Protein AF-E6PCM1-F1 (afdb_monomer_lite)

Secondary structure (DSSP, 8-state):
----------------EEEEEEEEEE-TTSSEEEEEEEEEEE---SGGGTT-HHHHHHHHHHHHHHHHHHHHHHTTT----PPP--PPP------------EEEEPPSS-TT---TTHHHHHHHHHHHHHHTT-EEEEPPP--HHHHHHHHHHHHHHHT-SEEEEEEEEEEE-TTT-EEEEEEEEEEEETTS-EEEEEEEEEEEEES--TTHHHHHHHHHHHHHHHHHHHH-TTS----------

Structure (mmCIF, N/CA/C/O backbone):
data_AF-E6PCM1-F1
#
_entry.id   AF-E6PCM1-F1
#
loop_
_atom_site.group_PDB
_atom_site.id
_atom_site.type_symbol
_atom_site.label_atom_id
_atom_site.label_alt_id
_atom_site.label_comp_id
_atom_site.label_asym_id
_atom_site.label_entity_id
_atom_site.label_seq_id
_atom_site.pdbx_PDB_ins_code
_atom_site.Cartn_x
_atom_site.Cartn_y
_atom_site.Cartn_z
_atom_site.occupancy
_atom_site.B_iso_or_equiv
_atom_site.auth_seq_id
_atom_site.auth_comp_id
_atom_site.auth_asym_id
_atom_site.auth_atom_id
_atom_site.pdbx_PDB_model_num
ATOM 1 N N . MET A 1 1 ? 50.634 -12.225 -32.432 1.00 44.22 1 MET A N 1
ATOM 2 C CA . MET A 1 1 ? 49.614 -11.384 -31.762 1.00 44.22 1 MET A CA 1
ATOM 3 C C . MET A 1 1 ? 48.345 -12.211 -31.567 1.00 44.22 1 MET A C 1
ATOM 5 O O . MET A 1 1 ? 47.749 -12.610 -32.558 1.00 44.22 1 MET A O 1
ATOM 9 N N . LYS A 1 2 ? 47.973 -12.553 -30.323 1.00 35.88 2 LYS A N 1
ATOM 10 C CA . LYS A 1 2 ? 46.749 -13.319 -30.011 1.00 35.88 2 LYS A CA 1
ATOM 11 C C . LYS A 1 2 ? 45.554 -12.359 -29.962 1.00 35.88 2 LYS A C 1
ATOM 13 O O . LYS A 1 2 ? 45.564 -11.429 -29.163 1.00 35.88 2 LYS A O 1
ATOM 18 N N . ARG A 1 3 ? 44.549 -12.563 -30.820 1.00 39.25 3 ARG A N 1
ATOM 19 C CA . ARG A 1 3 ? 43.278 -11.824 -30.775 1.00 39.25 3 ARG A CA 1
ATOM 20 C C . ARG A 1 3 ? 42.413 -12.416 -29.661 1.00 39.25 3 ARG A C 1
ATOM 22 O O . ARG A 1 3 ? 42.020 -13.574 -29.754 1.00 39.25 3 ARG A O 1
ATOM 29 N N . PHE A 1 4 ? 42.137 -11.641 -28.617 1.00 34.16 4 PHE A N 1
ATOM 30 C CA . PHE A 1 4 ? 41.108 -11.981 -27.636 1.00 34.16 4 PHE A CA 1
ATOM 31 C C . PHE A 1 4 ? 39.745 -11.623 -28.233 1.00 34.16 4 PHE A C 1
ATOM 33 O O . PHE A 1 4 ? 39.473 -10.457 -28.510 1.00 34.16 4 PHE A O 1
ATOM 40 N N . SER A 1 5 ? 38.910 -12.631 -28.478 1.00 31.28 5 SER A N 1
ATOM 41 C CA . SER A 1 5 ? 37.504 -12.431 -28.822 1.00 31.28 5 SER A CA 1
ATOM 42 C C . SER A 1 5 ? 36.729 -12.292 -27.514 1.00 31.28 5 SER A C 1
ATOM 44 O O . SER A 1 5 ? 36.651 -13.238 -26.732 1.00 31.28 5 SER A O 1
ATOM 46 N N . VAL A 1 6 ? 36.241 -11.086 -27.230 1.00 31.84 6 VAL A N 1
ATOM 47 C CA . VAL A 1 6 ? 35.362 -10.822 -26.087 1.00 31.84 6 VAL A CA 1
ATOM 48 C C . VAL A 1 6 ? 33.939 -11.120 -26.541 1.00 31.84 6 VAL A C 1
ATOM 50 O O . VAL A 1 6 ? 33.307 -10.307 -27.214 1.00 31.84 6 VAL A O 1
ATOM 53 N N . THR A 1 7 ? 33.441 -12.308 -26.210 1.00 32.31 7 THR A N 1
ATOM 54 C CA . THR A 1 7 ? 32.038 -12.666 -26.428 1.00 32.31 7 THR A CA 1
ATOM 55 C C . THR A 1 7 ? 31.197 -11.988 -25.349 1.00 32.31 7 THR A C 1
ATOM 57 O O . THR A 1 7 ? 31.201 -12.406 -24.192 1.00 32.31 7 THR A O 1
ATOM 60 N N . PHE A 1 8 ? 30.485 -10.919 -25.706 1.00 39.22 8 PHE A N 1
ATOM 61 C CA . PHE A 1 8 ? 29.474 -10.330 -24.832 1.00 39.22 8 PHE A CA 1
ATOM 62 C C . PHE A 1 8 ? 28.274 -11.282 -24.758 1.00 39.22 8 PHE A C 1
ATOM 64 O O . PHE A 1 8 ? 27.516 -11.415 -25.717 1.00 39.22 8 PHE A O 1
ATOM 71 N N . PHE A 1 9 ? 28.088 -11.947 -23.619 1.00 35.75 9 PHE A N 1
ATOM 72 C CA . PHE A 1 9 ? 26.826 -12.616 -23.313 1.00 35.75 9 PHE A CA 1
ATOM 73 C C . PHE A 1 9 ? 25.783 -11.542 -22.976 1.00 35.75 9 PHE A C 1
ATOM 75 O O . PHE A 1 9 ? 25.695 -11.071 -21.844 1.00 35.75 9 PHE A O 1
ATOM 82 N N . LEU A 1 10 ? 25.007 -11.120 -23.977 1.00 39.28 10 LEU A N 1
ATOM 83 C CA . LEU A 1 10 ? 23.773 -10.359 -23.779 1.00 39.28 10 LEU A CA 1
ATOM 84 C C . LEU A 1 10 ? 22.717 -11.313 -23.215 1.00 39.28 10 LEU A C 1
ATOM 86 O O . LEU A 1 10 ? 21.973 -11.956 -23.954 1.00 39.28 10 LEU A O 1
ATOM 90 N N . THR A 1 11 ? 22.658 -11.438 -21.892 1.00 38.53 11 THR A N 1
ATOM 91 C CA . THR A 1 11 ? 21.518 -12.071 -21.229 1.00 38.53 11 THR A CA 1
ATOM 92 C C . THR A 1 11 ? 20.301 -11.174 -21.461 1.00 38.53 11 THR A C 1
ATOM 94 O O . THR A 1 11 ? 20.157 -10.140 -20.811 1.00 38.53 11 THR A O 1
ATOM 97 N N . ILE A 1 12 ? 19.448 -11.523 -22.429 1.00 40.97 12 ILE A N 1
ATOM 98 C CA . ILE A 1 12 ? 18.199 -10.801 -22.704 1.00 40.97 12 ILE A CA 1
ATOM 99 C C . ILE A 1 12 ? 17.268 -11.023 -21.508 1.00 40.97 12 ILE A C 1
ATOM 101 O O . ILE A 1 12 ? 16.606 -12.056 -21.391 1.00 40.97 12 ILE A O 1
ATOM 105 N N . LEU A 1 13 ? 17.253 -10.062 -20.586 1.00 40.81 13 LEU A N 1
ATOM 106 C CA . LEU A 1 13 ? 16.310 -10.028 -19.475 1.00 40.81 13 LEU A CA 1
ATOM 107 C C . LEU A 1 13 ? 14.916 -9.737 -20.041 1.00 40.81 13 LEU A C 1
ATOM 109 O O . LEU A 1 13 ? 14.619 -8.622 -20.466 1.00 40.81 13 LEU A O 1
ATOM 113 N N . ARG A 1 14 ? 14.056 -10.760 -20.063 1.00 42.56 14 ARG A N 1
ATOM 114 C CA . ARG A 1 14 ? 12.625 -10.584 -20.320 1.00 42.56 14 ARG A CA 1
ATOM 115 C C . ARG A 1 14 ? 11.987 -9.982 -19.075 1.00 42.56 14 ARG A C 1
ATOM 117 O O . ARG A 1 14 ? 11.969 -10.623 -18.027 1.00 42.56 14 ARG A O 1
ATOM 124 N N . TYR A 1 15 ? 11.446 -8.777 -19.204 1.00 46.72 15 TYR A N 1
ATOM 125 C CA . TYR A 1 15 ? 10.605 -8.164 -18.183 1.00 46.72 15 TYR A CA 1
ATOM 126 C C . TYR A 1 15 ? 9.142 -8.383 -18.577 1.00 46.72 15 TYR A C 1
ATOM 128 O O . TYR A 1 15 ? 8.642 -7.645 -19.422 1.00 46.72 15 TYR A O 1
ATOM 136 N N . PRO A 1 16 ? 8.445 -9.401 -18.036 1.00 52.78 16 PRO A N 1
ATOM 137 C CA . PRO A 1 16 ? 7.002 -9.482 -18.208 1.00 52.78 16 PRO A CA 1
ATOM 138 C C . PRO A 1 16 ? 6.368 -8.236 -17.578 1.00 52.78 16 PRO A C 1
ATOM 140 O O . PRO A 1 16 ? 6.504 -7.999 -16.375 1.00 52.78 16 PRO A O 1
ATOM 143 N N . THR A 1 17 ? 5.706 -7.420 -18.395 1.00 61.22 17 THR A N 1
ATOM 144 C CA . THR A 1 17 ? 4.948 -6.257 -17.935 1.00 61.22 17 THR A CA 1
ATOM 145 C C . THR A 1 17 ? 3.504 -6.667 -17.725 1.00 61.22 17 THR A C 1
ATOM 147 O O . THR A 1 17 ? 2.778 -6.961 -18.671 1.00 61.22 17 THR A O 1
ATOM 150 N N . HIS A 1 18 ? 3.100 -6.689 -16.460 1.00 63.00 18 HIS A N 1
ATOM 151 C CA . HIS A 1 18 ? 1.733 -6.958 -16.045 1.00 63.00 18 HIS A CA 1
ATOM 152 C C . HIS A 1 18 ? 1.055 -5.644 -15.659 1.00 63.00 18 HIS A C 1
ATOM 154 O O . HIS A 1 18 ? 1.533 -4.930 -14.773 1.00 63.00 18 HIS A O 1
ATOM 160 N N . ALA A 1 19 ? -0.072 -5.331 -16.291 1.00 57.44 19 ALA A N 1
ATOM 161 C CA . ALA A 1 19 ? -0.946 -4.240 -15.890 1.00 57.44 19 ALA A CA 1
ATOM 162 C C . ALA A 1 19 ? -2.260 -4.817 -15.364 1.00 57.44 19 ALA A C 1
ATOM 164 O O . ALA A 1 19 ? -3.011 -5.455 -16.099 1.00 57.44 19 ALA A O 1
ATOM 165 N N . ALA A 1 20 ? -2.567 -4.558 -14.096 1.00 58.22 20 ALA A N 1
ATOM 166 C CA . ALA A 1 20 ? -3.881 -4.822 -13.529 1.00 58.22 20 ALA A CA 1
ATOM 167 C C . ALA A 1 20 ? -4.657 -3.505 -13.453 1.00 58.22 20 ALA A C 1
ATOM 169 O O . ALA A 1 20 ? -4.251 -2.570 -12.762 1.00 58.22 20 ALA A O 1
ATOM 170 N N . LEU A 1 21 ? -5.775 -3.432 -14.171 1.00 59.19 21 LEU A N 1
ATOM 171 C CA . LEU A 1 21 ? -6.755 -2.367 -14.047 1.00 59.19 21 LEU A CA 1
ATOM 172 C C . LEU A 1 21 ? -7.934 -2.861 -13.235 1.00 59.19 21 LEU A C 1
ATOM 174 O O . LEU A 1 21 ? -8.484 -3.937 -13.468 1.00 59.19 21 LEU A O 1
ATOM 178 N N . ARG A 1 22 ? -8.330 -2.025 -12.290 1.00 64.62 22 ARG A N 1
ATOM 179 C CA . ARG A 1 22 ? -9.431 -2.286 -11.390 1.00 64.62 22 ARG A CA 1
ATOM 180 C C . ARG A 1 22 ? -10.372 -1.098 -11.428 1.00 64.62 22 ARG A C 1
ATOM 182 O O . ARG A 1 22 ? -9.928 0.036 -11.263 1.00 64.62 22 ARG A O 1
ATOM 189 N N . LEU A 1 23 ? -11.650 -1.374 -11.640 1.00 67.56 23 LEU A N 1
ATOM 190 C CA . LEU A 1 23 ? -12.711 -0.386 -11.605 1.00 67.56 23 LEU A CA 1
ATOM 191 C C . LEU A 1 23 ? -13.705 -0.776 -10.517 1.00 67.56 23 LEU A C 1
ATOM 193 O O . LEU A 1 23 ? -14.293 -1.852 -10.569 1.00 67.56 23 LEU A O 1
ATOM 197 N N . ASP A 1 24 ? -13.878 0.108 -9.544 1.00 66.38 24 ASP A N 1
ATOM 198 C CA . ASP A 1 24 ? -14.849 -0.057 -8.470 1.00 66.38 24 ASP A CA 1
ATOM 199 C C . ASP A 1 24 ? -15.968 0.966 -8.657 1.00 66.38 24 ASP A C 1
ATOM 201 O O . ASP A 1 24 ? -15.720 2.171 -8.713 1.00 66.38 24 ASP A O 1
ATOM 205 N N . GLU A 1 25 ? -17.207 0.493 -8.740 1.00 69.56 25 GLU A N 1
ATOM 206 C CA . GLU A 1 25 ? -18.376 1.359 -8.702 1.00 69.56 25 GLU A CA 1
ATOM 207 C C . GLU A 1 25 ? -18.785 1.552 -7.245 1.00 69.56 25 GLU A C 1
ATOM 209 O O . GLU A 1 25 ? -19.181 0.606 -6.561 1.00 69.56 25 GLU A O 1
ATOM 214 N N . ILE A 1 26 ? -18.698 2.783 -6.754 1.00 61.03 26 ILE A N 1
ATOM 215 C CA . ILE A 1 26 ? -19.089 3.123 -5.387 1.00 61.03 26 ILE A CA 1
ATOM 216 C C . ILE A 1 26 ? -20.404 3.896 -5.447 1.00 61.03 26 ILE A C 1
ATOM 218 O O . ILE A 1 26 ? -20.478 4.975 -6.031 1.00 61.03 26 ILE A O 1
ATOM 222 N N . ARG A 1 27 ? -21.454 3.355 -4.822 1.00 65.38 27 ARG A N 1
ATOM 223 C CA . ARG A 1 27 ? -22.750 4.045 -4.714 1.00 65.38 27 ARG A CA 1
ATOM 224 C C . ARG A 1 27 ? -22.680 5.189 -3.705 1.00 65.38 27 ARG A C 1
ATOM 226 O O . ARG A 1 27 ? -21.847 5.178 -2.802 1.00 65.38 27 ARG A O 1
ATOM 233 N N . CYS A 1 28 ? -23.650 6.106 -3.763 1.00 64.38 28 CYS A N 1
ATOM 234 C CA . CYS A 1 28 ? -23.803 7.209 -2.799 1.00 64.38 28 CYS A CA 1
ATOM 235 C C . CYS A 1 28 ? -23.896 6.749 -1.331 1.00 64.38 28 CYS A C 1
ATOM 237 O O . CYS A 1 28 ? -23.654 7.535 -0.424 1.00 64.38 28 CYS A O 1
ATOM 239 N N . SER A 1 29 ? -24.193 5.470 -1.079 1.00 70.88 29 SER A N 1
ATOM 240 C CA . SER A 1 29 ? -24.122 4.859 0.253 1.00 70.88 29 SER A CA 1
ATOM 241 C C . SER A 1 29 ? -22.691 4.658 0.781 1.00 70.88 29 SER A C 1
ATOM 243 O O . SER A 1 29 ? -22.525 4.121 1.874 1.00 70.88 29 SER A O 1
ATOM 245 N N . GLY A 1 30 ? -21.657 4.977 -0.006 1.00 52.03 30 GLY A N 1
ATOM 246 C CA . GLY A 1 30 ? -20.251 4.741 0.331 1.00 52.03 30 GLY A CA 1
ATOM 247 C C . GLY A 1 30 ? -19.845 3.265 0.301 1.00 52.03 30 GLY A C 1
ATOM 248 O O . GLY A 1 30 ? -18.862 2.886 0.933 1.00 52.03 30 GLY A O 1
ATOM 249 N N . ARG A 1 31 ? -20.613 2.413 -0.391 1.00 62.06 31 ARG A N 1
ATOM 250 C CA . ARG A 1 31 ? -20.348 0.970 -0.512 1.00 62.06 31 ARG A CA 1
ATOM 251 C C . ARG A 1 31 ? -20.003 0.619 -1.955 1.00 62.06 31 ARG A C 1
ATOM 253 O O . ARG A 1 31 ? -20.615 1.160 -2.876 1.00 62.06 31 ARG A O 1
ATOM 260 N N . VAL A 1 32 ? -19.062 -0.310 -2.123 1.00 58.53 32 VAL A N 1
ATOM 261 C CA . VAL A 1 32 ? -18.721 -0.898 -3.424 1.00 58.53 32 VAL A CA 1
ATOM 262 C C . VAL A 1 32 ? -19.926 -1.699 -3.917 1.00 58.53 32 VAL A C 1
ATOM 264 O O . VAL A 1 32 ? -20.369 -2.630 -3.246 1.00 58.53 32 VAL A O 1
ATOM 267 N N . HIS A 1 33 ? -20.491 -1.293 -5.049 1.00 73.25 33 HIS A N 1
ATOM 268 C CA . HIS A 1 33 ? -21.606 -1.969 -5.700 1.00 73.25 33 HIS A CA 1
ATOM 269 C C . HIS A 1 33 ? -21.121 -3.060 -6.645 1.00 73.25 33 HIS A C 1
ATOM 271 O O . HIS A 1 33 ? -21.605 -4.188 -6.578 1.00 73.25 33 HIS A O 1
ATOM 277 N N . SER A 1 34 ? -20.156 -2.718 -7.490 1.00 69.69 34 SER A N 1
ATOM 278 C CA . SER A 1 34 ? -19.517 -3.625 -8.429 1.00 69.69 34 SER A CA 1
ATOM 279 C C . SER A 1 34 ? -18.008 -3.386 -8.402 1.00 69.69 34 SER A C 1
ATOM 281 O O . SER A 1 34 ? -17.536 -2.299 -8.062 1.00 69.69 34 SER A O 1
ATOM 283 N N . SER A 1 35 ? -17.245 -4.439 -8.676 1.00 63.09 35 SER A N 1
ATOM 284 C CA . SER A 1 35 ? -15.788 -4.397 -8.731 1.00 63.09 35 SER A CA 1
ATOM 285 C C . SER A 1 35 ? -15.340 -5.264 -9.889 1.00 63.09 35 SER A C 1
ATOM 287 O O . SER A 1 35 ? -15.585 -6.470 -9.900 1.00 63.09 35 SER A O 1
ATOM 289 N N . GLU A 1 36 ? -14.700 -4.644 -10.867 1.00 71.88 36 GLU A N 1
ATOM 290 C CA . GLU A 1 36 ? -14.179 -5.319 -12.041 1.00 71.88 36 GLU A CA 1
ATOM 291 C C . GLU A 1 36 ? -12.666 -5.227 -12.055 1.00 71.88 36 GLU A C 1
ATOM 293 O O . GLU A 1 36 ? -12.085 -4.151 -11.931 1.00 71.88 36 GLU A O 1
ATOM 298 N N . VAL A 1 37 ? -12.021 -6.372 -12.250 1.00 67.75 37 VAL A N 1
ATOM 299 C CA . VAL A 1 37 ? -10.582 -6.449 -12.486 1.00 67.75 37 VAL A CA 1
ATOM 300 C C . VAL A 1 37 ? -10.366 -6.982 -13.892 1.00 67.75 37 VAL A C 1
ATOM 302 O O . VAL A 1 37 ? -10.976 -7.976 -14.311 1.00 67.75 37 VAL A O 1
ATOM 305 N N . ALA A 1 38 ? -9.489 -6.318 -14.629 1.00 69.94 38 ALA A N 1
ATOM 306 C CA . ALA A 1 38 ? -8.924 -6.837 -15.853 1.00 69.94 38 ALA A CA 1
ATOM 307 C C . ALA A 1 38 ? -7.412 -6.725 -15.791 1.00 69.94 38 ALA A C 1
ATOM 309 O O . ALA A 1 38 ? -6.856 -5.701 -15.404 1.00 69.94 38 ALA A O 1
ATOM 310 N N . THR A 1 39 ? -6.752 -7.781 -16.226 1.00 64.94 39 THR A N 1
ATOM 311 C CA . THR A 1 39 ? -5.313 -7.779 -16.414 1.00 64.94 39 THR A CA 1
ATOM 312 C C . THR A 1 39 ? -4.997 -7.660 -17.895 1.00 64.94 39 THR A C 1
ATOM 314 O O . THR A 1 39 ? -5.794 -8.052 -18.758 1.00 64.94 39 THR A O 1
ATOM 317 N N . GLY A 1 40 ? -3.840 -7.102 -18.195 1.00 68.00 40 GLY A N 1
ATOM 318 C CA . GLY A 1 40 ? -3.194 -7.149 -19.489 1.00 68.00 40 GLY A CA 1
ATOM 319 C C . GLY A 1 40 ? -1.744 -7.519 -19.252 1.00 68.00 40 GLY A C 1
ATOM 320 O O . GLY A 1 40 ? -1.114 -7.004 -18.331 1.00 68.00 40 GLY A O 1
ATOM 321 N N . ASP A 1 41 ? -1.255 -8.442 -20.060 1.00 70.44 41 ASP A N 1
ATOM 322 C CA . ASP A 1 41 ? 0.127 -8.882 -20.035 1.00 70.44 41 ASP A CA 1
ATOM 323 C C . ASP A 1 41 ? 0.743 -8.491 -21.3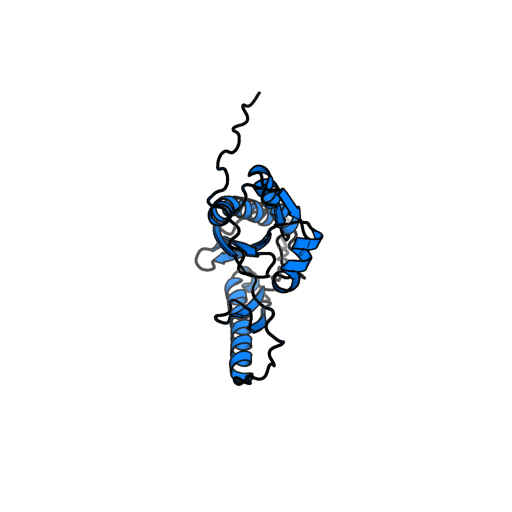67 1.00 70.44 41 ASP A C 1
ATOM 325 O O . ASP A 1 41 ? 0.134 -8.713 -22.417 1.00 70.44 41 ASP A O 1
ATOM 329 N N . ASP A 1 42 ? 1.940 -7.928 -21.312 1.00 71.25 42 ASP A N 1
ATOM 330 C CA . ASP A 1 42 ? 2.813 -7.823 -22.468 1.00 71.25 42 ASP A CA 1
ATOM 331 C C . ASP A 1 42 ? 4.196 -8.356 -22.086 1.00 71.25 42 ASP A C 1
ATOM 333 O O . ASP A 1 42 ? 4.671 -8.183 -20.960 1.00 71.25 42 ASP A O 1
ATOM 337 N N . ALA A 1 43 ? 4.813 -9.079 -23.007 1.00 67.06 43 ALA A N 1
ATOM 338 C CA . ALA A 1 43 ? 6.095 -9.732 -22.804 1.00 67.06 43 ALA A CA 1
ATOM 339 C C . ALA A 1 43 ? 6.974 -9.431 -24.019 1.00 67.06 43 ALA A C 1
ATOM 341 O O . ALA A 1 43 ? 7.146 -10.300 -24.882 1.00 67.06 43 ALA A O 1
ATOM 342 N N . PRO A 1 44 ? 7.516 -8.203 -24.115 1.00 57.22 44 PRO A N 1
ATOM 343 C CA . PRO A 1 44 ? 8.348 -7.830 -25.244 1.00 57.22 44 PRO A CA 1
ATOM 344 C C . PRO A 1 44 ? 9.561 -8.764 -25.313 1.00 57.22 44 PRO A C 1
ATOM 346 O O . PRO A 1 44 ? 10.237 -9.033 -24.315 1.00 57.22 44 PRO A O 1
ATOM 349 N N . SER A 1 45 ? 9.832 -9.289 -26.506 1.00 53.09 45 SER A N 1
ATOM 350 C CA . SER A 1 45 ? 10.980 -10.154 -26.779 1.00 53.09 45 SER A CA 1
ATOM 351 C C . SER A 1 45 ? 11.936 -9.485 -27.760 1.00 53.09 45 SER A C 1
ATOM 353 O O . SER A 1 45 ? 11.479 -8.916 -28.744 1.00 53.09 45 SER A O 1
ATOM 355 N N . GLY A 1 46 ? 13.245 -9.627 -27.539 1.00 57.72 46 GLY A N 1
ATOM 356 C CA . GLY A 1 46 ? 14.289 -9.107 -28.431 1.00 57.72 46 GLY A CA 1
ATOM 357 C C . GLY A 1 46 ? 15.079 -7.950 -27.818 1.00 57.72 46 GLY A C 1
ATOM 358 O O . GLY A 1 46 ? 14.869 -7.593 -26.663 1.00 57.72 46 GLY A O 1
ATOM 359 N N . VAL A 1 47 ? 16.006 -7.375 -28.589 1.00 51.44 47 VAL A N 1
ATOM 360 C CA . VAL A 1 47 ? 16.851 -6.236 -28.165 1.00 51.44 47 VAL A CA 1
ATOM 361 C C . VAL A 1 47 ? 16.040 -4.973 -27.835 1.00 51.44 47 VAL A C 1
ATOM 363 O O . VAL A 1 47 ? 16.498 -4.138 -27.059 1.00 51.44 47 VAL A O 1
ATOM 366 N N . ASP A 1 48 ? 14.800 -4.892 -28.322 1.00 47.88 48 ASP A N 1
ATOM 367 C CA . ASP A 1 48 ? 13.858 -3.806 -28.035 1.00 47.88 48 ASP A CA 1
ATOM 368 C C . ASP A 1 48 ? 13.211 -3.910 -26.637 1.00 47.88 48 ASP A C 1
ATOM 370 O O . ASP A 1 48 ? 12.618 -2.943 -26.159 1.00 47.88 48 ASP A O 1
ATOM 374 N N . SER A 1 49 ? 13.354 -5.045 -25.929 1.00 50.69 49 SER A N 1
ATOM 375 C CA . SER A 1 49 ? 12.715 -5.261 -24.616 1.00 50.69 49 SER A CA 1
ATOM 376 C C . SER A 1 49 ? 13.316 -4.423 -23.486 1.00 50.69 49 SER A C 1
ATOM 378 O O . SER A 1 49 ? 12.692 -4.264 -22.440 1.00 50.69 49 SER A O 1
ATOM 380 N N . VAL A 1 50 ? 14.538 -3.919 -23.669 1.00 48.31 50 VAL A N 1
ATOM 381 C CA . VAL A 1 50 ? 15.254 -3.128 -22.655 1.00 48.31 50 VAL A CA 1
ATOM 382 C C . VAL A 1 50 ? 15.055 -1.626 -22.872 1.00 48.31 50 VAL A C 1
ATOM 384 O O . VAL A 1 50 ? 15.129 -0.855 -21.919 1.00 48.31 50 VAL A O 1
ATOM 387 N N . GLY A 1 51 ? 14.792 -1.216 -24.118 1.00 51.47 51 GLY A N 1
ATOM 388 C CA . GLY A 1 51 ? 14.619 0.186 -24.502 1.00 51.47 51 GLY A CA 1
ATOM 389 C C . GLY A 1 51 ? 13.173 0.681 -24.466 1.00 51.47 51 GLY A C 1
ATOM 390 O O . GLY A 1 51 ? 12.970 1.887 -24.391 1.00 51.47 51 GLY A O 1
ATOM 391 N N . ASN A 1 52 ? 12.186 -0.224 -24.498 1.00 61.47 52 ASN A N 1
ATOM 392 C CA . ASN A 1 52 ? 10.779 0.131 -24.717 1.00 61.47 52 ASN A CA 1
ATOM 393 C C . ASN A 1 52 ? 9.822 -0.496 -23.682 1.00 61.47 52 ASN A C 1
ATOM 395 O O . ASN A 1 52 ? 8.762 -1.035 -24.007 1.00 61.47 52 ASN A O 1
ATOM 399 N N . LEU A 1 53 ? 10.241 -0.498 -22.412 1.00 57.16 53 LEU A N 1
ATOM 400 C CA . LEU A 1 53 ? 9.460 -1.053 -21.303 1.00 57.16 53 LEU A CA 1
ATOM 401 C C . LEU A 1 53 ? 8.117 -0.325 -21.116 1.00 57.16 53 LEU A C 1
ATOM 403 O O . LEU A 1 53 ? 7.132 -0.954 -20.735 1.00 57.16 53 LEU A O 1
ATOM 407 N N . GLY A 1 54 ? 8.054 0.982 -21.364 1.00 52.78 54 GLY A N 1
ATOM 408 C CA . GLY A 1 54 ? 6.823 1.752 -21.212 1.00 52.78 54 GLY A CA 1
ATOM 409 C C . GLY A 1 54 ? 5.816 1.490 -22.332 1.00 52.78 54 GLY A C 1
ATOM 410 O O . GLY A 1 54 ? 4.638 1.387 -22.009 1.00 52.78 54 GLY A O 1
ATOM 411 N N . ALA A 1 55 ? 6.224 1.233 -23.580 1.00 62.34 55 ALA A N 1
ATOM 412 C CA . ALA A 1 55 ? 5.294 0.757 -24.610 1.00 62.34 55 ALA A CA 1
ATOM 413 C C . ALA A 1 55 ? 4.673 -0.595 -24.242 1.00 62.34 55 ALA A C 1
ATOM 415 O O . ALA A 1 55 ? 3.489 -0.809 -24.491 1.00 62.34 55 ALA A O 1
ATOM 416 N N . ALA A 1 56 ? 5.434 -1.487 -23.602 1.00 60.31 56 ALA A N 1
ATOM 417 C CA . ALA A 1 56 ? 4.908 -2.757 -23.108 1.00 60.31 56 ALA A CA 1
ATOM 418 C C . ALA A 1 56 ? 3.939 -2.562 -21.922 1.00 60.31 56 ALA A C 1
ATOM 420 O O . ALA A 1 56 ? 2.872 -3.174 -21.878 1.00 60.31 56 ALA A O 1
ATOM 421 N N . VAL A 1 57 ? 4.239 -1.638 -20.998 1.00 60.38 57 VAL A N 1
ATOM 422 C CA . VAL A 1 57 ? 3.310 -1.242 -19.919 1.00 60.38 57 VAL A CA 1
ATOM 423 C C . VAL A 1 57 ? 2.037 -0.601 -20.476 1.00 60.38 57 VAL A C 1
ATOM 425 O O . VAL A 1 57 ? 0.940 -0.921 -20.022 1.00 60.38 57 VAL A O 1
ATOM 428 N N . ASP A 1 58 ? 2.160 0.295 -21.449 1.00 64.94 58 ASP A N 1
ATOM 429 C CA . ASP A 1 58 ? 1.039 0.989 -22.075 1.00 64.94 58 ASP A CA 1
ATOM 430 C C . ASP A 1 58 ? 0.184 0.031 -22.922 1.00 64.94 58 ASP A C 1
ATOM 432 O O . ASP A 1 58 ? -1.044 0.068 -22.860 1.00 64.94 58 ASP A O 1
ATOM 436 N N . SER A 1 59 ? 0.811 -0.913 -23.625 1.00 68.19 59 SER A N 1
ATOM 437 C CA . SER A 1 59 ? 0.154 -2.032 -24.309 1.00 68.19 59 SER A CA 1
ATOM 438 C C . SER A 1 59 ? -0.641 -2.897 -23.324 1.00 68.19 59 SER A C 1
ATOM 440 O O . SER A 1 59 ? -1.857 -3.067 -23.482 1.00 68.19 59 SER A O 1
ATOM 442 N N . ALA A 1 60 ? -0.002 -3.351 -22.241 1.00 62.72 60 ALA A N 1
ATOM 443 C CA . ALA A 1 60 ? -0.651 -4.095 -21.166 1.00 62.72 60 ALA A CA 1
ATOM 444 C C . ALA A 1 60 ? -1.830 -3.304 -20.563 1.00 62.72 60 ALA A C 1
ATOM 446 O O . ALA A 1 60 ? -2.920 -3.851 -20.364 1.00 62.72 60 ALA A O 1
ATOM 447 N N . PHE A 1 61 ? -1.666 -1.997 -20.346 1.00 68.69 61 PHE A N 1
ATOM 448 C CA . PHE A 1 61 ? -2.725 -1.118 -19.853 1.00 68.69 61 PHE A CA 1
ATOM 449 C C . PHE A 1 61 ? -3.883 -0.987 -20.848 1.00 68.69 61 PHE A C 1
ATOM 451 O O . PHE A 1 61 ? -5.039 -1.158 -20.460 1.00 68.69 61 PHE A O 1
ATOM 458 N N . ARG A 1 62 ? -3.614 -0.744 -22.137 1.00 71.38 62 ARG A N 1
ATOM 459 C CA . ARG A 1 62 ? -4.645 -0.671 -23.187 1.00 71.38 62 ARG A CA 1
ATOM 460 C C . ARG A 1 62 ? -5.420 -1.981 -23.302 1.00 71.38 62 ARG A C 1
ATOM 462 O O . ARG A 1 62 ? -6.645 -1.952 -23.453 1.00 71.38 62 ARG A O 1
ATOM 469 N N . ILE A 1 63 ? -4.745 -3.128 -23.189 1.00 71.38 63 ILE A N 1
ATOM 470 C CA . ILE A 1 63 ? -5.383 -4.453 -23.164 1.00 71.38 63 ILE A CA 1
ATOM 471 C C . ILE A 1 63 ? -6.320 -4.563 -21.959 1.00 71.38 63 ILE A C 1
ATOM 473 O O . ILE A 1 63 ? -7.492 -4.923 -22.125 1.00 71.38 63 ILE A O 1
ATOM 477 N N . ALA A 1 64 ? -5.830 -4.224 -20.766 1.00 64.81 64 ALA A N 1
ATOM 478 C CA . ALA A 1 64 ? -6.611 -4.262 -19.538 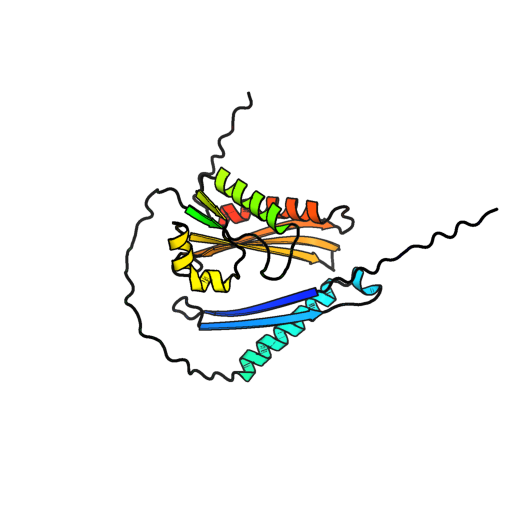1.00 64.81 64 ALA A CA 1
ATOM 479 C C . ALA A 1 64 ? -7.823 -3.306 -19.611 1.00 64.81 64 ALA A C 1
ATOM 481 O O . ALA A 1 64 ? -8.952 -3.717 -19.343 1.00 64.81 64 ALA A O 1
ATOM 482 N N . ALA A 1 65 ? -7.641 -2.077 -20.099 1.00 69.12 65 ALA A N 1
ATOM 483 C CA . ALA A 1 65 ? -8.694 -1.070 -20.228 1.00 69.12 65 ALA A CA 1
ATOM 484 C C . ALA A 1 65 ? -9.773 -1.513 -21.222 1.00 69.12 65 ALA A C 1
ATOM 486 O O . ALA A 1 65 ? -10.966 -1.471 -20.921 1.00 69.12 65 ALA A O 1
ATOM 487 N N . LYS A 1 66 ? -9.367 -2.034 -22.387 1.00 78.00 66 LYS A N 1
ATOM 488 C CA . LYS A 1 66 ? -10.291 -2.561 -23.401 1.00 78.00 66 LYS A CA 1
ATOM 489 C C . LYS A 1 66 ? -11.104 -3.750 -22.881 1.00 78.00 66 LYS A C 1
ATOM 491 O O . LYS A 1 66 ? -12.224 -3.966 -23.346 1.00 78.00 66 LYS A O 1
ATOM 496 N N . ARG A 1 67 ? -10.552 -4.546 -21.957 1.00 77.94 67 ARG A N 1
ATOM 497 C CA . ARG A 1 67 ? -11.267 -5.645 -21.285 1.00 77.94 67 ARG A CA 1
ATOM 498 C C . ARG A 1 67 ? -12.279 -5.113 -20.266 1.00 77.94 67 ARG A C 1
ATOM 500 O O . ARG A 1 67 ? -13.419 -5.566 -20.299 1.00 77.94 67 ARG A O 1
ATOM 507 N N . VAL A 1 68 ? -11.910 -4.126 -19.441 1.00 71.75 68 VAL A N 1
ATOM 508 C CA . VAL A 1 68 ? -12.840 -3.460 -18.502 1.00 71.75 68 VAL A CA 1
ATOM 509 C C . VAL A 1 68 ? -14.012 -2.825 -19.251 1.00 71.75 68 VAL A C 1
ATOM 511 O O . VAL A 1 68 ? -15.164 -3.121 -18.954 1.00 71.75 68 VAL A O 1
ATOM 514 N N . VAL A 1 69 ? -13.737 -2.017 -20.277 1.00 76.31 69 VAL A N 1
ATOM 515 C CA . VAL A 1 69 ? -14.778 -1.332 -21.061 1.00 76.31 69 VAL A CA 1
ATOM 516 C C . VAL A 1 69 ? -15.720 -2.334 -21.732 1.00 76.31 69 VAL A C 1
ATOM 518 O O . VAL A 1 69 ? -16.934 -2.165 -21.675 1.00 76.31 69 VAL A O 1
ATOM 521 N N . ARG A 1 70 ? -15.192 -3.425 -22.311 1.00 79.50 70 ARG A N 1
ATOM 522 C CA . ARG A 1 70 ? -16.034 -4.484 -22.894 1.00 79.50 70 ARG A CA 1
ATOM 523 C C . ARG A 1 70 ? -16.911 -5.182 -21.864 1.00 79.50 70 ARG A C 1
ATOM 525 O O . ARG A 1 70 ? -18.044 -5.506 -22.195 1.00 79.50 70 ARG A O 1
ATOM 532 N N . LYS A 1 71 ? -16.421 -5.401 -20.644 1.00 72.44 71 LYS A N 1
ATOM 533 C CA . LYS A 1 71 ? -17.240 -5.960 -19.565 1.00 72.44 71 LYS A CA 1
ATOM 534 C C . LYS A 1 71 ? -18.360 -5.010 -19.149 1.00 72.44 71 LYS A C 1
ATOM 536 O O . LYS A 1 71 ? -19.487 -5.457 -19.030 1.00 72.44 71 LYS A O 1
ATOM 541 N N . ILE A 1 72 ? -18.081 -3.714 -19.005 1.00 71.00 72 ILE A N 1
ATOM 542 C CA . ILE A 1 72 ? -19.094 -2.711 -18.629 1.00 71.00 72 ILE A CA 1
ATOM 543 C C . ILE A 1 72 ? -20.178 -2.593 -19.702 1.00 71.00 72 ILE A C 1
ATOM 545 O O . ILE A 1 72 ? -21.364 -2.621 -19.392 1.00 71.00 72 ILE A O 1
ATOM 549 N N . ILE A 1 73 ? -19.772 -2.500 -20.971 1.00 77.00 73 ILE A N 1
ATOM 550 C CA . ILE A 1 73 ? -20.703 -2.397 -22.101 1.00 77.00 73 ILE A CA 1
ATOM 551 C C . ILE A 1 73 ? -21.470 -3.718 -22.291 1.00 77.00 73 ILE A C 1
ATOM 553 O O . ILE A 1 73 ? -22.677 -3.703 -22.510 1.00 77.00 73 ILE A O 1
ATOM 557 N N . GLY A 1 74 ? -20.786 -4.862 -22.183 1.00 69.81 74 GLY A N 1
ATOM 558 C CA . GLY A 1 74 ? -21.359 -6.195 -22.393 1.00 69.81 74 GLY A CA 1
ATOM 559 C C . GLY A 1 74 ? -22.232 -6.706 -21.245 1.00 69.81 74 GLY A C 1
ATOM 560 O O . GLY A 1 74 ? -23.129 -7.504 -21.488 1.00 69.81 74 GLY A O 1
ATOM 561 N N . ALA A 1 75 ? -22.022 -6.226 -20.015 1.00 62.19 75 ALA A N 1
ATOM 562 C CA . ALA A 1 75 ? -22.889 -6.515 -18.870 1.00 62.19 75 ALA A CA 1
ATOM 563 C C . ALA A 1 75 ? -24.250 -5.804 -18.957 1.00 62.19 75 ALA A C 1
ATOM 565 O O . ALA A 1 75 ? -25.109 -6.059 -18.112 1.00 62.19 75 ALA A O 1
ATOM 566 N N . GLY A 1 76 ? -24.431 -4.921 -19.954 1.00 49.66 76 GLY A N 1
ATOM 567 C CA . GLY A 1 76 ? -25.703 -4.330 -20.354 1.00 49.66 76 GLY A CA 1
ATOM 568 C C . GLY A 1 76 ? -26.607 -4.008 -19.177 1.00 49.66 76 GLY A C 1
ATOM 569 O O . GLY A 1 76 ? -27.651 -4.634 -19.090 1.00 49.66 76 GLY A O 1
ATOM 570 N N . ILE A 1 77 ? -26.163 -3.139 -18.252 1.00 49.38 77 ILE A N 1
ATOM 571 C CA . ILE A 1 77 ? -26.896 -2.635 -17.068 1.00 49.38 77 ILE A CA 1
ATOM 572 C C . ILE A 1 77 ? -28.006 -3.605 -16.617 1.00 49.38 77 ILE A C 1
ATOM 574 O O . ILE A 1 77 ? -29.180 -3.253 -16.549 1.00 49.38 77 ILE A O 1
ATOM 578 N N . SER A 1 78 ? -27.668 -4.872 -16.370 1.00 41.53 78 SER A N 1
ATOM 579 C CA . SER A 1 78 ? -28.633 -5.821 -15.822 1.00 41.53 78 SER A CA 1
ATOM 580 C C . SER A 1 78 ? -28.585 -5.662 -14.314 1.00 41.53 78 SER A C 1
ATOM 582 O O . SER A 1 78 ? -27.904 -6.379 -13.584 1.00 41.53 78 SER A O 1
ATOM 584 N N . THR A 1 79 ? -29.282 -4.624 -13.861 1.00 43.53 79 THR A N 1
ATOM 585 C CA . THR A 1 79 ? -29.600 -4.312 -12.471 1.00 43.53 79 THR A CA 1
ATOM 586 C C . THR A 1 79 ? -30.524 -5.382 -11.897 1.00 43.53 79 THR A C 1
ATOM 588 O O . THR A 1 79 ? -31.715 -5.175 -11.704 1.00 43.53 79 THR A O 1
ATOM 591 N N . THR A 1 80 ? -29.982 -6.551 -11.580 1.00 44.47 80 THR A N 1
ATOM 592 C CA . THR A 1 80 ? -30.637 -7.492 -10.666 1.00 44.47 80 THR A CA 1
ATOM 593 C C . THR A 1 80 ? -29.599 -8.085 -9.730 1.00 44.47 80 THR A C 1
ATOM 595 O O . THR A 1 80 ? -28.992 -9.117 -9.983 1.00 44.47 80 THR A O 1
ATOM 598 N N . ALA A 1 81 ? -29.401 -7.411 -8.600 1.00 40.66 81 ALA A N 1
ATOM 599 C CA . ALA A 1 81 ? -28.840 -8.034 -7.414 1.00 40.66 81 ALA A CA 1
ATOM 600 C C . ALA A 1 81 ? -29.654 -7.564 -6.210 1.00 40.66 81 ALA A C 1
ATOM 602 O O . ALA A 1 81 ? -29.560 -6.412 -5.778 1.00 40.66 81 ALA A O 1
ATOM 603 N N . SER A 1 82 ? -30.497 -8.480 -5.733 1.00 38.91 82 SER A N 1
ATOM 604 C CA . SER A 1 82 ? -31.296 -8.380 -4.522 1.00 38.91 82 SER A CA 1
ATOM 605 C C . SER A 1 82 ? -30.463 -7.876 -3.351 1.00 38.91 82 SER A C 1
ATOM 607 O O . SER A 1 82 ? -29.418 -8.423 -3.003 1.00 38.91 82 SER A O 1
ATOM 609 N N . GLN A 1 83 ? -30.974 -6.814 -2.750 1.00 38.84 83 GLN A N 1
ATOM 610 C CA . GLN A 1 83 ? -30.495 -6.176 -1.539 1.00 38.84 83 GLN A CA 1
ATOM 611 C C . GLN A 1 83 ? -30.768 -7.104 -0.340 1.00 38.84 83 GLN A C 1
ATOM 613 O O . GLN A 1 83 ? -31.934 -7.374 -0.054 1.00 38.84 83 GLN A O 1
ATOM 618 N N . PRO A 1 84 ? -29.758 -7.597 0.402 1.00 39.22 84 PRO A N 1
ATOM 619 C CA . PRO A 1 84 ? -30.008 -8.129 1.730 1.00 39.22 84 PRO A CA 1
ATOM 620 C C . PRO A 1 84 ? -30.308 -6.951 2.658 1.00 39.22 84 PRO A C 1
ATOM 622 O O . PRO A 1 84 ? -29.591 -5.946 2.655 1.00 39.22 84 PRO A O 1
ATOM 625 N N . ASN A 1 85 ? -31.396 -7.102 3.410 1.00 37.78 85 ASN A N 1
ATOM 626 C CA . ASN A 1 85 ? -31.965 -6.157 4.362 1.00 37.78 85 ASN A CA 1
ATOM 627 C C . ASN A 1 85 ? -30.952 -5.243 5.066 1.00 37.78 85 ASN A C 1
ATOM 629 O O . ASN A 1 85 ? -29.952 -5.667 5.648 1.00 37.78 85 ASN A O 1
ATOM 633 N N . SER A 1 86 ? -31.301 -3.962 5.057 1.00 34.53 86 SER A N 1
ATOM 634 C CA . SER A 1 86 ? -30.741 -2.890 5.867 1.00 34.53 86 SER A CA 1
ATOM 635 C C . SER A 1 86 ? -30.734 -3.241 7.358 1.00 34.53 86 SER A C 1
ATOM 637 O O . SER A 1 86 ? -31.784 -3.317 7.990 1.00 34.53 86 SER A O 1
ATOM 639 N N . LEU A 1 87 ? -29.535 -3.392 7.926 1.00 36.88 87 LEU A N 1
ATOM 640 C CA . LEU A 1 87 ? -29.308 -3.282 9.367 1.00 36.88 87 LEU A CA 1
ATOM 641 C C . LEU A 1 87 ? -29.320 -1.789 9.760 1.00 36.88 87 LEU A C 1
ATOM 643 O O . LEU A 1 87 ? -28.724 -0.988 9.030 1.00 36.88 87 LEU A O 1
ATOM 647 N N . PRO A 1 88 ? -29.949 -1.397 10.884 1.00 40.25 88 PRO A N 1
ATOM 648 C CA . PRO A 1 88 ? -29.975 -0.008 11.332 1.00 40.25 88 PRO A CA 1
ATOM 649 C C . PRO A 1 88 ? -28.567 0.522 11.627 1.00 40.25 88 PRO A C 1
ATOM 651 O O . PRO A 1 88 ? -27.737 -0.151 12.240 1.00 40.25 88 PRO A O 1
ATOM 654 N N . SER A 1 89 ? -28.309 1.755 11.190 1.00 36.59 89 SER A N 1
ATOM 655 C CA . SER A 1 89 ? -27.090 2.505 11.493 1.00 36.59 89 SER A CA 1
ATOM 656 C C . SER A 1 89 ? -27.090 2.952 12.958 1.00 36.59 89 SER A C 1
ATOM 658 O O . SER A 1 89 ? -27.967 3.728 13.336 1.00 36.59 89 SER A O 1
ATOM 660 N N . PRO A 1 90 ? -26.103 2.565 13.787 1.00 38.81 90 PRO A N 1
ATOM 661 C CA . PRO A 1 90 ? -25.880 3.246 15.048 1.00 38.81 90 PRO A CA 1
ATOM 662 C C . PRO A 1 90 ? -25.170 4.574 14.764 1.00 38.81 90 PRO A C 1
ATOM 664 O 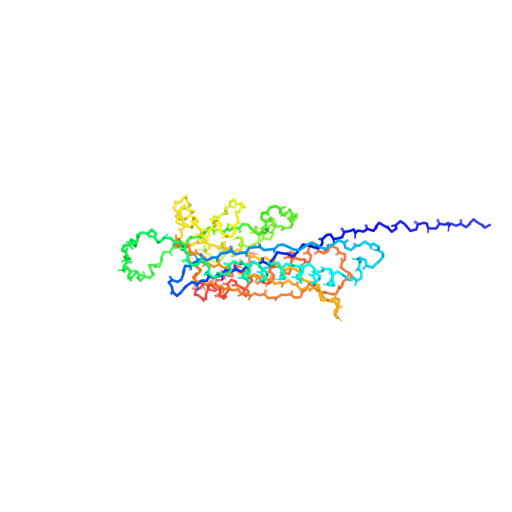O . PRO A 1 90 ? -23.992 4.619 14.383 1.00 38.81 90 PRO A O 1
ATOM 667 N N . THR A 1 91 ? -25.910 5.666 14.937 1.00 41.69 91 THR A N 1
ATOM 668 C CA . THR A 1 91 ? -25.371 7.023 15.023 1.00 41.69 91 THR A CA 1
ATOM 669 C C . THR A 1 91 ? -24.707 7.167 16.386 1.00 41.69 91 THR A C 1
ATOM 671 O O . THR A 1 91 ? -25.347 7.514 17.372 1.00 41.69 91 THR A O 1
ATOM 674 N N . THR A 1 92 ? -23.418 6.856 16.466 1.00 37.50 92 THR A N 1
ATOM 675 C CA . THR A 1 92 ? -22.609 7.174 17.645 1.00 37.50 92 THR A CA 1
ATOM 676 C C . THR A 1 92 ? -21.595 8.222 17.230 1.00 37.50 92 THR A C 1
ATOM 678 O O . THR A 1 92 ? -20.601 7.929 16.567 1.00 37.50 92 THR A O 1
ATOM 681 N N . ASN A 1 93 ? -21.898 9.468 17.584 1.00 40.44 93 ASN A N 1
ATOM 682 C CA . ASN A 1 93 ? -20.979 10.589 17.491 1.00 40.44 93 ASN A CA 1
ATOM 683 C C . ASN A 1 93 ? -19.964 10.434 18.636 1.00 40.44 93 ASN A C 1
ATOM 685 O O . ASN A 1 93 ? -20.129 10.998 19.714 1.00 40.44 93 ASN A O 1
ATOM 689 N N . ILE A 1 94 ? -18.986 9.545 18.451 1.00 39.44 94 ILE A N 1
ATOM 690 C CA . ILE A 1 94 ? -17.913 9.327 19.423 1.00 39.44 94 ILE A CA 1
ATOM 691 C C . ILE A 1 94 ? -16.849 10.381 19.137 1.00 39.44 94 ILE A C 1
ATOM 693 O O . ILE A 1 94 ? -16.135 10.299 18.136 1.00 39.44 94 ILE A O 1
ATOM 697 N N . ALA A 1 95 ? -16.766 11.380 20.016 1.00 41.03 95 ALA A N 1
ATOM 698 C CA . ALA A 1 95 ? -15.611 12.260 20.092 1.00 41.03 95 ALA A CA 1
ATOM 699 C C . ALA A 1 95 ? -14.343 11.390 20.209 1.00 41.03 95 ALA A C 1
ATOM 701 O O . ALA A 1 95 ? -1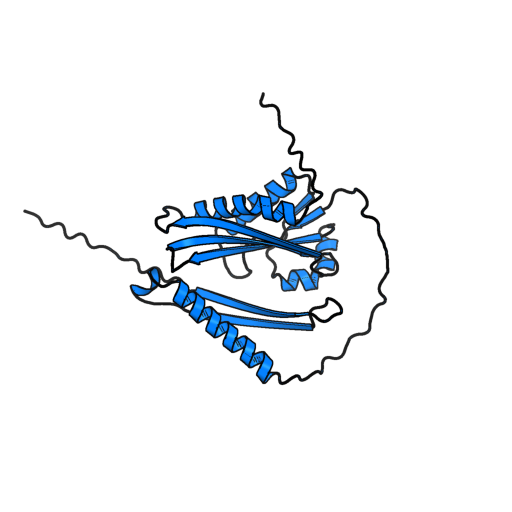4.349 10.444 21.003 1.00 41.03 95 ALA A O 1
ATOM 702 N N . PRO A 1 96 ? -13.284 11.641 19.417 1.00 44.25 96 PRO A N 1
ATOM 703 C CA . PRO A 1 96 ? -12.076 10.829 19.459 1.00 44.25 96 PRO A CA 1
ATOM 704 C C . PRO A 1 96 ? -11.473 10.930 20.860 1.00 44.25 96 PRO A C 1
ATOM 706 O O . PRO A 1 96 ? -10.908 11.953 21.236 1.00 44.25 96 PRO A O 1
ATOM 709 N N . SER A 1 97 ? -11.645 9.869 21.648 1.00 42.91 97 SER A N 1
ATOM 710 C CA . SER A 1 97 ? -10.937 9.715 22.909 1.00 42.91 97 SER A CA 1
ATOM 711 C C . SER A 1 97 ? -9.447 9.735 22.591 1.00 42.91 97 SER A C 1
ATOM 713 O O . SER A 1 97 ? -9.022 9.090 21.629 1.00 42.91 97 SER A O 1
ATOM 715 N N . ALA A 1 98 ? -8.671 10.483 23.373 1.00 54.69 98 ALA A N 1
ATOM 716 C CA . ALA A 1 98 ? -7.221 10.635 23.256 1.00 54.69 98 ALA A CA 1
ATOM 717 C C . ALA A 1 98 ? -6.459 9.340 23.625 1.00 54.69 98 ALA A C 1
ATOM 719 O O . ALA A 1 98 ? -5.447 9.367 24.320 1.00 54.69 98 ALA A O 1
ATOM 720 N N . GLY A 1 99 ? -6.982 8.190 23.203 1.00 58.47 99 GLY A N 1
ATOM 721 C CA . GLY A 1 99 ? -6.362 6.888 23.340 1.00 58.47 99 GLY A CA 1
ATOM 722 C C . GLY A 1 99 ? -5.286 6.681 22.282 1.00 58.47 99 GLY A C 1
ATOM 723 O O . GLY A 1 99 ? -5.336 7.229 21.181 1.00 58.47 99 GLY A O 1
ATOM 724 N N . THR A 1 100 ? -4.298 5.862 22.624 1.00 74.50 100 THR A N 1
ATOM 725 C CA . THR A 1 100 ? -3.261 5.404 21.704 1.00 74.50 100 THR A CA 1
ATOM 726 C C . THR A 1 100 ? -3.906 4.714 20.501 1.00 74.50 100 THR A C 1
ATOM 728 O O . THR A 1 100 ? -4.436 3.614 20.627 1.00 74.50 100 THR A O 1
ATOM 731 N N . HIS A 1 101 ? -3.871 5.357 19.332 1.00 83.00 101 HIS A N 1
ATOM 732 C CA . HIS A 1 101 ? -4.406 4.777 18.103 1.00 83.00 101 HIS A CA 1
ATOM 733 C C . HIS A 1 101 ? -3.591 3.541 17.694 1.00 83.00 101 HIS A C 1
ATOM 735 O O . HIS A 1 101 ? -2.380 3.641 17.455 1.00 83.00 101 HIS A O 1
ATOM 741 N N . SER A 1 102 ? -4.257 2.387 17.607 1.00 94.62 102 SER A N 1
ATOM 742 C CA . SER A 1 102 ? -3.676 1.132 17.133 1.00 94.62 102 SER A CA 1
ATOM 743 C C . SER A 1 102 ? -4.066 0.856 15.680 1.00 94.62 102 SER A C 1
ATOM 745 O O . SER A 1 102 ? -5.226 0.998 15.288 1.00 94.62 102 SER A O 1
ATOM 747 N N . TYR A 1 103 ? -3.086 0.452 14.872 1.00 97.06 103 TYR A N 1
ATOM 748 C CA . TYR A 1 103 ? -3.251 0.214 13.440 1.00 97.06 103 TYR A CA 1
ATOM 749 C C . TYR A 1 103 ? -2.788 -1.185 13.048 1.00 97.06 103 TYR A C 1
ATOM 751 O O . TYR A 1 103 ? -1.706 -1.628 13.441 1.00 97.06 103 TYR A O 1
ATOM 759 N N . LEU A 1 104 ? -3.568 -1.842 12.194 1.00 97.62 104 LEU A N 1
ATOM 760 C CA . LEU A 1 104 ? -3.125 -3.027 11.467 1.00 97.62 104 LEU A CA 1
ATOM 761 C C . LEU A 1 104 ? -2.529 -2.573 10.137 1.00 97.62 104 LEU A C 1
ATOM 763 O O . LEU A 1 104 ? -3.207 -1.951 9.329 1.00 97.62 104 LEU A O 1
ATOM 767 N N . VAL A 1 105 ? -1.257 -2.850 9.896 1.00 97.56 105 VAL A N 1
ATOM 768 C CA . VAL A 1 105 ? -0.571 -2.477 8.656 1.00 97.56 105 VAL A CA 1
ATOM 769 C C . VAL A 1 105 ? -0.458 -3.708 7.776 1.00 97.56 105 VAL A C 1
ATOM 771 O O . VAL A 1 105 ? 0.075 -4.731 8.205 1.00 97.56 105 VAL A O 1
ATOM 774 N N . LEU A 1 106 ? -0.926 -3.608 6.535 1.00 96.44 106 LEU A N 1
ATOM 775 C CA . LEU A 1 106 ? -0.618 -4.619 5.530 1.00 96.44 106 LEU A CA 1
ATOM 776 C C . LEU A 1 106 ? 0.821 -4.454 5.041 1.00 96.44 106 LEU A C 1
ATOM 778 O O . LEU A 1 106 ? 1.302 -3.326 4.906 1.00 96.44 106 LEU A O 1
ATOM 782 N N . PRO A 1 107 ? 1.519 -5.558 4.751 1.00 95.38 107 PRO A N 1
ATOM 783 C CA . PRO A 1 107 ? 2.825 -5.484 4.123 1.00 95.38 107 PRO A CA 1
ATOM 784 C C . PRO A 1 107 ? 2.695 -4.907 2.709 1.00 95.38 107 PRO A C 1
ATOM 786 O O . PRO A 1 107 ? 1.705 -5.137 2.018 1.00 95.38 107 PRO A O 1
ATOM 789 N N . PHE A 1 108 ? 3.732 -4.207 2.258 1.00 91.44 108 PHE A N 1
ATOM 790 C CA . PHE A 1 108 ? 3.874 -3.826 0.857 1.00 91.44 108 PHE A CA 1
ATOM 791 C C . PHE A 1 108 ? 3.912 -5.062 -0.051 1.00 91.44 108 PHE A C 1
ATOM 793 O O . PHE A 1 108 ? 4.377 -6.135 0.341 1.00 91.44 108 PHE A O 1
ATOM 800 N N . GLY A 1 109 ? 3.495 -4.870 -1.302 1.00 82.44 109 GLY A N 1
ATOM 801 C CA . GLY A 1 109 ? 3.501 -5.897 -2.341 1.00 82.44 109 GLY A CA 1
ATOM 802 C C . GLY A 1 109 ? 2.115 -6.479 -2.603 1.00 82.44 109 GLY A C 1
ATOM 803 O O . GLY A 1 109 ? 1.255 -6.512 -1.728 1.00 82.44 109 GLY A O 1
ATOM 804 N N . GLN A 1 110 ? 1.897 -6.933 -3.835 1.00 68.25 110 GLN A N 1
ATOM 805 C CA . GLN A 1 110 ? 0.628 -7.534 -4.235 1.00 68.25 110 GLN A CA 1
ATOM 806 C C . GLN A 1 110 ? 0.606 -9.035 -3.905 1.00 68.25 110 GLN A C 1
ATOM 808 O O . GLN A 1 110 ? 1.640 -9.708 -4.000 1.00 68.25 110 GLN A O 1
ATOM 813 N N . PRO A 1 111 ? -0.558 -9.601 -3.546 1.00 65.38 111 PRO A N 1
ATOM 814 C CA . PRO A 1 111 ? -0.727 -11.048 -3.491 1.00 65.38 111 PRO A CA 1
ATOM 815 C C . PRO A 1 111 ? -0.324 -11.691 -4.825 1.00 65.38 111 PRO A C 1
ATOM 817 O O . PRO A 1 111 ? -0.709 -11.219 -5.889 1.00 65.38 111 PRO A O 1
ATOM 820 N N . GLY A 1 112 ? 0.465 -12.765 -4.774 1.00 67.94 112 GLY A N 1
ATOM 821 C CA . GLY A 1 112 ? 0.924 -13.482 -5.970 1.00 67.94 112 GLY A CA 1
ATOM 822 C C . GLY A 1 112 ? 2.155 -12.890 -6.669 1.00 67.94 112 GLY A C 1
ATOM 823 O O . GLY A 1 112 ? 2.772 -13.598 -7.457 1.00 67.94 112 GLY A O 1
ATOM 824 N N . ILE A 1 113 ? 2.578 -11.661 -6.341 1.00 72.44 113 ILE A N 1
ATOM 825 C CA . ILE A 1 113 ? 3.823 -11.072 -6.856 1.00 72.44 113 ILE A CA 1
ATOM 826 C C . ILE A 1 113 ? 4.857 -11.003 -5.731 1.00 72.44 113 ILE A C 1
ATOM 828 O O . ILE A 1 113 ? 4.719 -10.272 -4.745 1.00 72.44 113 ILE A O 1
ATOM 832 N N . ALA A 1 114 ? 5.927 -11.779 -5.873 1.00 74.69 114 ALA A N 1
ATOM 833 C CA . ALA A 1 114 ? 7.055 -11.735 -4.958 1.00 74.69 114 ALA A CA 1
ATOM 834 C C . ALA A 1 114 ? 7.962 -10.539 -5.296 1.00 74.69 114 ALA A C 1
ATOM 836 O O . ALA A 1 114 ? 8.921 -10.677 -6.047 1.00 74.69 114 ALA A O 1
ATOM 837 N N . ASP A 1 115 ? 7.672 -9.359 -4.739 1.00 78.44 115 ASP A N 1
ATOM 838 C CA . ASP A 1 115 ? 8.668 -8.281 -4.695 1.00 78.44 115 ASP A CA 1
ATOM 839 C C . ASP A 1 115 ? 9.676 -8.591 -3.569 1.00 78.44 115 ASP A C 1
ATOM 841 O O . ASP A 1 115 ? 9.277 -8.603 -2.397 1.00 78.44 115 ASP A O 1
ATOM 845 N N . PRO A 1 116 ? 10.965 -8.841 -3.874 1.00 77.00 116 PRO A N 1
ATOM 846 C CA . PRO A 1 116 ? 11.971 -9.163 -2.861 1.00 77.00 116 PRO A CA 1
ATOM 847 C C . PRO A 1 116 ? 12.249 -8.000 -1.896 1.00 77.00 116 PRO A C 1
ATOM 849 O O . PRO A 1 116 ? 12.833 -8.211 -0.841 1.00 77.00 116 PRO A O 1
ATOM 852 N N . ARG A 1 117 ? 11.820 -6.776 -2.225 1.00 82.38 117 ARG A N 1
ATOM 853 C CA . ARG A 1 117 ? 12.030 -5.563 -1.415 1.00 82.38 117 ARG A CA 1
ATOM 854 C C . ARG A 1 117 ? 10.865 -5.280 -0.469 1.00 82.38 117 ARG A C 1
ATOM 856 O O . ARG A 1 117 ? 10.970 -4.427 0.409 1.00 82.38 117 ARG A O 1
ATOM 863 N N . ALA A 1 118 ? 9.732 -5.956 -0.664 1.00 86.31 118 ALA A N 1
ATOM 864 C CA . ALA A 1 118 ? 8.492 -5.690 0.056 1.00 86.31 118 ALA A CA 1
ATOM 865 C C . ALA A 1 118 ? 8.648 -5.780 1.581 1.00 86.31 118 ALA A C 1
ATOM 867 O O . ALA A 1 118 ? 8.086 -4.955 2.303 1.00 86.31 118 ALA A O 1
ATOM 868 N N . SER A 1 119 ? 9.412 -6.759 2.078 1.00 88.81 119 SER A N 1
ATOM 869 C CA . SER A 1 119 ? 9.674 -6.927 3.513 1.00 88.81 119 SER A CA 1
ATOM 870 C C . SER A 1 119 ? 10.405 -5.724 4.094 1.00 88.81 119 SER A C 1
ATOM 872 O O . SER A 1 119 ? 9.981 -5.184 5.114 1.00 88.81 119 SER A O 1
ATOM 874 N N . ASP A 1 120 ? 11.456 -5.264 3.420 1.00 87.56 120 ASP A N 1
ATOM 875 C CA . ASP A 1 120 ? 12.309 -4.179 3.901 1.00 87.56 120 ASP A CA 1
ATOM 876 C C . ASP A 1 120 ? 11.538 -2.862 3.942 1.00 87.56 120 ASP A C 1
ATOM 878 O O . ASP A 1 120 ? 11.555 -2.160 4.954 1.00 87.56 120 ASP A O 1
ATOM 882 N N . ILE A 1 121 ? 10.764 -2.576 2.890 1.00 89.19 121 ILE A N 1
ATOM 883 C CA . ILE A 1 121 ? 9.904 -1.388 2.822 1.00 89.19 121 ILE A CA 1
ATOM 884 C C . ILE A 1 121 ? 8.820 -1.445 3.913 1.00 89.19 121 ILE A C 1
ATOM 886 O O . ILE A 1 121 ? 8.575 -0.445 4.592 1.00 89.19 121 ILE A O 1
ATOM 890 N N . SER A 1 122 ? 8.208 -2.614 4.141 1.00 93.88 122 SER A N 1
ATOM 891 C CA . SER A 1 122 ? 7.213 -2.803 5.212 1.00 93.88 122 SER A CA 1
ATOM 892 C C . SER A 1 122 ? 7.815 -2.557 6.593 1.00 93.88 122 SER A C 1
ATOM 894 O O . SER A 1 122 ? 7.251 -1.811 7.394 1.00 93.88 122 SER A O 1
ATOM 896 N N . ASN A 1 123 ? 8.993 -3.118 6.861 1.00 93.81 123 ASN A N 1
ATOM 897 C CA . ASN A 1 123 ? 9.696 -2.950 8.129 1.00 93.81 123 ASN A CA 1
ATOM 898 C C . ASN A 1 123 ? 10.106 -1.490 8.363 1.00 93.81 123 ASN A C 1
ATOM 900 O O . ASN A 1 123 ? 9.922 -0.967 9.466 1.00 93.81 123 ASN A O 1
ATOM 904 N N . ALA A 1 124 ? 10.605 -0.805 7.330 1.00 91.00 124 ALA A N 1
ATOM 905 C CA . ALA A 1 124 ? 10.940 0.614 7.394 1.00 91.00 124 ALA A CA 1
ATOM 906 C C . ALA A 1 124 ? 9.707 1.478 7.708 1.00 91.00 124 ALA A C 1
ATOM 908 O O . ALA A 1 124 ? 9.768 2.369 8.566 1.00 91.00 124 ALA A O 1
ATOM 909 N N . PHE A 1 125 ? 8.569 1.172 7.078 1.00 94.19 125 PHE A N 1
ATOM 910 C CA . PHE A 1 125 ? 7.300 1.854 7.315 1.00 94.19 125 PHE A CA 1
ATOM 911 C C . PHE A 1 125 ? 6.794 1.650 8.749 1.00 94.19 125 PHE A C 1
ATOM 913 O O . PHE A 1 125 ? 6.538 2.630 9.452 1.00 94.19 125 PHE A O 1
ATOM 920 N N . ILE A 1 126 ? 6.758 0.406 9.239 1.00 95.62 126 ILE A N 1
ATOM 921 C CA . ILE A 1 126 ? 6.357 0.079 10.620 1.00 95.62 126 ILE A CA 1
ATOM 922 C C . ILE A 1 126 ? 7.277 0.764 11.630 1.00 95.62 126 ILE A C 1
ATOM 924 O O . ILE A 1 126 ? 6.802 1.395 12.574 1.00 95.62 126 ILE A O 1
ATOM 928 N N . LYS A 1 127 ? 8.601 0.693 11.427 1.00 94.56 127 LYS A N 1
ATOM 929 C CA . LYS A 1 127 ? 9.584 1.373 12.285 1.00 94.56 127 LYS A CA 1
ATOM 930 C C . LYS A 1 127 ? 9.332 2.877 12.324 1.00 94.56 127 LYS A C 1
ATOM 932 O O . LYS A 1 127 ? 9.553 3.516 13.352 1.00 94.56 127 LYS A O 1
ATOM 937 N N . ARG A 1 128 ? 8.885 3.476 11.218 1.00 92.00 128 ARG A N 1
ATOM 938 C CA . ARG A 1 128 ? 8.551 4.900 11.178 1.00 92.00 128 ARG A CA 1
ATOM 939 C C . ARG A 1 128 ? 7.255 5.222 11.914 1.00 92.00 128 ARG A C 1
ATOM 941 O O . ARG A 1 128 ? 7.267 6.177 12.679 1.00 92.00 128 ARG A O 1
ATOM 948 N N . LEU A 1 129 ? 6.202 4.424 11.754 1.00 92.19 129 LEU A N 1
ATOM 949 C CA . LEU A 1 129 ? 4.957 4.607 12.505 1.00 92.19 129 LEU A CA 1
ATOM 950 C C . LEU A 1 129 ? 5.170 4.439 14.018 1.00 92.19 129 LEU A C 1
ATOM 952 O O . LEU A 1 129 ? 4.742 5.289 14.792 1.00 92.19 129 LEU A O 1
ATOM 956 N N . LYS A 1 130 ? 5.925 3.417 14.444 1.00 93.12 130 LYS A N 1
ATOM 957 C CA . LYS A 1 130 ? 6.270 3.213 15.862 1.00 93.12 130 LYS A CA 1
ATOM 958 C C . LYS A 1 130 ? 7.048 4.392 16.453 1.00 93.12 130 LYS A C 1
ATOM 960 O O . LYS A 1 130 ? 6.769 4.811 17.569 1.00 93.12 130 LYS A O 1
ATOM 965 N N . ARG A 1 131 ? 7.981 4.985 15.693 1.00 89.62 131 ARG A N 1
ATOM 966 C CA . ARG A 1 131 ? 8.703 6.207 16.110 1.00 89.62 131 ARG A CA 1
ATOM 967 C C . ARG A 1 131 ? 7.801 7.430 16.289 1.00 89.62 131 ARG A C 1
ATOM 969 O O . ARG A 1 131 ? 8.203 8.352 16.985 1.00 89.62 131 ARG A O 1
ATOM 976 N N . LEU A 1 132 ? 6.627 7.448 15.661 1.00 86.50 132 LEU A N 1
ATOM 977 C CA . LEU A 1 132 ? 5.616 8.497 15.830 1.00 86.50 132 LEU A CA 1
ATOM 978 C C . LEU A 1 132 ? 4.643 8.199 16.986 1.00 86.50 132 LEU A C 1
ATOM 980 O O . LEU A 1 132 ? 3.681 8.935 17.171 1.00 86.50 132 LEU A O 1
ATOM 984 N N . GLY A 1 133 ? 4.879 7.130 17.757 1.00 89.19 133 GLY A N 1
ATOM 985 C CA . GLY A 1 133 ? 4.056 6.754 18.908 1.00 89.19 133 GLY A CA 1
ATOM 986 C C . GLY A 1 133 ? 2.830 5.905 18.568 1.00 89.19 133 GLY A C 1
ATOM 987 O O . GLY A 1 133 ? 1.987 5.688 19.434 1.00 89.19 133 GLY A O 1
ATOM 988 N N . PHE A 1 134 ? 2.710 5.408 17.333 1.00 91.44 134 PHE A N 1
ATOM 989 C CA . PHE A 1 134 ? 1.609 4.524 16.956 1.00 91.44 134 PHE A CA 1
ATOM 990 C C . PHE A 1 134 ? 1.848 3.082 17.413 1.00 91.44 134 PHE A C 1
ATOM 992 O O . PHE A 1 134 ? 2.938 2.529 17.227 1.00 91.44 134 PHE A O 1
ATOM 999 N N . THR A 1 135 ? 0.794 2.437 17.915 1.00 95.12 135 THR A N 1
ATOM 1000 C CA . THR A 1 135 ? 0.775 0.985 18.127 1.00 95.12 135 THR A CA 1
ATOM 1001 C C . THR A 1 135 ? 0.474 0.312 16.795 1.00 95.12 135 THR A C 1
ATOM 1003 O O . THR A 1 135 ? -0.565 0.563 16.193 1.00 95.12 135 THR A O 1
ATOM 1006 N N . VAL A 1 136 ? 1.392 -0.519 16.301 1.00 96.31 136 VAL A N 1
ATOM 1007 C CA . VAL A 1 136 ? 1.291 -1.106 14.957 1.00 96.31 136 VAL A CA 1
ATOM 1008 C C . VAL A 1 136 ? 1.497 -2.612 14.991 1.00 96.31 136 VAL A C 1
ATOM 1010 O O . VAL A 1 136 ? 2.550 -3.078 15.443 1.00 96.31 136 VAL A O 1
ATOM 1013 N N . THR A 1 137 ? 0.539 -3.333 14.412 1.00 96.94 137 THR A N 1
ATOM 1014 C CA . THR A 1 137 ? 0.588 -4.778 14.151 1.00 96.94 137 THR A CA 1
ATOM 1015 C C . THR A 1 137 ? 0.748 -5.011 12.651 1.00 96.94 137 THR A C 1
ATOM 1017 O O . THR A 1 137 ? 0.091 -4.349 11.851 1.00 96.94 137 THR A O 1
ATOM 1020 N N . LEU A 1 138 ? 1.632 -5.925 12.248 1.00 96.69 138 LEU A N 1
ATOM 1021 C CA . LEU A 1 138 ? 1.796 -6.301 10.841 1.00 96.69 138 LEU A CA 1
ATOM 1022 C C . LEU A 1 138 ? 0.875 -7.479 10.514 1.00 96.69 138 LEU A C 1
ATOM 1024 O O . LEU A 1 138 ? 1.011 -8.544 11.109 1.00 96.69 138 LEU A O 1
ATOM 1028 N N . ALA A 1 139 ? -0.030 -7.293 9.557 1.00 95.88 139 ALA A N 1
ATOM 1029 C CA . ALA A 1 139 ? -0.910 -8.350 9.074 1.00 95.88 139 ALA A CA 1
ATOM 1030 C C . ALA A 1 139 ? -0.188 -9.330 8.127 1.00 95.88 139 ALA A C 1
ATOM 1032 O O . ALA A 1 139 ? 0.803 -8.974 7.481 1.00 95.88 139 ALA A O 1
ATOM 1033 N N . PRO A 1 140 ? -0.726 -10.548 7.940 1.00 92.81 140 PRO A N 1
ATOM 1034 C CA . PRO A 1 140 ? -0.381 -11.389 6.799 1.00 92.81 140 PRO A CA 1
ATOM 1035 C C . PRO A 1 140 ? -0.710 -10.703 5.462 1.00 92.81 140 PRO A C 1
ATOM 1037 O O . PRO A 1 140 ? -1.660 -9.918 5.367 1.00 92.81 140 PRO A O 1
ATOM 1040 N N . ARG A 1 141 ? 0.027 -11.054 4.396 1.00 89.69 141 ARG A N 1
ATOM 1041 C CA . ARG A 1 141 ? -0.267 -10.583 3.029 1.00 89.69 141 ARG A CA 1
ATOM 1042 C C . ARG A 1 141 ? -1.712 -10.916 2.663 1.00 89.69 141 ARG A C 1
ATOM 1044 O O . ARG A 1 141 ? -2.096 -12.083 2.622 1.00 89.69 141 ARG A O 1
ATOM 1051 N N . THR A 1 142 ? -2.492 -9.882 2.375 1.00 89.88 142 THR A N 1
ATOM 1052 C CA . THR A 1 142 ? -3.912 -9.986 2.044 1.00 89.88 142 THR A CA 1
ATOM 1053 C C . THR A 1 142 ? -4.219 -9.015 0.914 1.00 89.88 142 THR A C 1
ATOM 1055 O O . THR A 1 142 ? -3.636 -7.941 0.856 1.00 89.88 142 THR A O 1
ATOM 1058 N N . ASP A 1 143 ? -5.114 -9.407 0.011 1.00 88.81 143 ASP A N 1
ATOM 1059 C CA . ASP A 1 143 ? -5.599 -8.541 -1.064 1.00 88.81 143 ASP A CA 1
ATOM 1060 C C . ASP A 1 143 ? -6.425 -7.360 -0.527 1.00 88.81 143 ASP A C 1
ATOM 1062 O O . ASP A 1 143 ? -7.211 -7.531 0.412 1.00 88.81 143 ASP A O 1
ATOM 1066 N N . ASP A 1 144 ? -6.305 -6.194 -1.160 1.00 87.94 144 ASP A N 1
ATOM 1067 C CA . ASP A 1 144 ? -6.960 -4.952 -0.736 1.00 87.94 144 ASP A CA 1
ATOM 1068 C C . ASP A 1 144 ? -8.495 -5.090 -0.654 1.00 87.94 144 ASP A C 1
ATOM 1070 O O . ASP A 1 144 ? -9.116 -4.575 0.280 1.00 87.94 144 ASP A O 1
ATOM 1074 N N . LEU A 1 145 ? -9.135 -5.865 -1.548 1.00 85.44 145 LEU A N 1
ATOM 1075 C CA . LEU A 1 145 ? -10.578 -6.143 -1.433 1.00 85.44 145 LEU A CA 1
ATOM 1076 C C . LEU A 1 145 ? -10.907 -6.971 -0.224 1.00 85.44 145 LEU A C 1
ATOM 1078 O O . LEU A 1 145 ? -11.912 -6.737 0.446 1.00 85.44 145 LEU A O 1
ATOM 1082 N N . ARG A 1 146 ? -10.099 -8.002 0.015 1.00 90.44 146 ARG A N 1
ATOM 1083 C CA . ARG A 1 146 ? -10.316 -8.883 1.154 1.00 90.44 146 ARG A CA 1
ATOM 1084 C C . ARG A 1 146 ? -10.162 -8.098 2.445 1.00 90.44 146 ARG A C 1
ATOM 1086 O O . ARG A 1 146 ? -10.882 -8.395 3.392 1.00 90.44 146 ARG A O 1
ATOM 1093 N N . VAL A 1 147 ? -9.297 -7.089 2.465 1.00 93.62 147 VAL A N 1
ATOM 1094 C CA . VAL A 1 147 ? -9.143 -6.176 3.598 1.00 93.62 147 VAL A CA 1
ATOM 1095 C C . VAL A 1 147 ? -10.401 -5.348 3.794 1.00 93.62 147 VAL A C 1
ATOM 1097 O O . VAL A 1 147 ? -10.952 -5.363 4.887 1.00 93.62 147 VAL A O 1
ATOM 1100 N N . ILE A 1 148 ? -10.906 -4.701 2.743 1.00 92.81 148 ILE A N 1
ATOM 1101 C CA . ILE A 1 148 ? -12.149 -3.916 2.793 1.00 92.81 148 ILE A CA 1
ATOM 1102 C C . ILE A 1 148 ? -13.329 -4.784 3.255 1.00 92.81 148 ILE A C 1
ATOM 1104 O O . ILE A 1 148 ? -14.011 -4.455 4.225 1.00 92.81 148 ILE A O 1
ATOM 1108 N N . ALA A 1 149 ? -13.529 -5.937 2.615 1.00 91.19 149 ALA A N 1
ATOM 1109 C CA . ALA A 1 149 ? -14.638 -6.844 2.896 1.00 91.19 149 ALA A CA 1
ATOM 1110 C C . ALA A 1 149 ? -14.557 -7.491 4.289 1.00 91.19 149 ALA A C 1
ATOM 1112 O O . ALA A 1 149 ? -15.582 -7.871 4.854 1.00 91.19 149 ALA A O 1
ATOM 1113 N N . ARG A 1 150 ? -13.349 -7.644 4.852 1.00 96.38 150 ARG A N 1
ATOM 1114 C CA . ARG A 1 150 ? -13.118 -8.283 6.160 1.00 96.38 150 ARG A CA 1
ATOM 1115 C C . ARG A 1 150 ? -12.638 -7.311 7.232 1.00 96.38 150 ARG A C 1
ATOM 1117 O O . ARG A 1 150 ? -12.232 -7.775 8.296 1.00 96.38 150 ARG A O 1
ATOM 1124 N N . ALA A 1 151 ? -12.714 -6.002 6.999 1.00 96.19 151 ALA A N 1
ATOM 1125 C CA . ALA A 1 151 ? -12.128 -4.997 7.882 1.00 96.19 151 ALA A CA 1
ATOM 1126 C C . ALA A 1 151 ? -12.607 -5.143 9.332 1.00 96.19 151 ALA A C 1
ATOM 1128 O O . ALA A 1 151 ? -11.796 -5.110 10.249 1.00 96.19 151 ALA A O 1
ATOM 1129 N N . ALA A 1 152 ? -13.902 -5.410 9.539 1.00 96.06 152 ALA A N 1
ATOM 1130 C CA . ALA A 1 152 ? -14.470 -5.602 10.874 1.00 96.06 152 ALA A CA 1
ATOM 1131 C C . ALA A 1 152 ? -13.829 -6.782 11.614 1.00 96.06 152 ALA A C 1
ATOM 1133 O O . ALA A 1 152 ? -13.483 -6.671 12.787 1.00 96.06 152 ALA A O 1
ATOM 1134 N N . ARG A 1 153 ? -13.638 -7.906 10.913 1.00 97.06 153 ARG A N 1
ATOM 1135 C CA . ARG A 1 153 ? -13.025 -9.110 11.482 1.00 97.06 153 ARG A CA 1
ATOM 1136 C C . ARG A 1 153 ? -11.537 -8.900 11.752 1.00 97.06 153 ARG A C 1
ATOM 1138 O O . ARG A 1 153 ? -11.088 -9.282 12.820 1.00 97.06 153 ARG A O 1
ATOM 1145 N N . LEU A 1 154 ? -10.815 -8.297 10.805 1.00 96.50 154 LEU A N 1
ATOM 1146 C CA . LEU A 1 154 ? -9.385 -7.997 10.934 1.00 96.50 154 LEU A CA 1
ATOM 1147 C C . LEU A 1 154 ? -9.115 -7.028 12.091 1.00 96.50 154 LEU A C 1
ATOM 1149 O O . LEU A 1 154 ? -8.191 -7.224 12.868 1.00 96.50 154 LEU A O 1
ATOM 1153 N N . CYS A 1 155 ? -9.956 -6.008 12.262 1.00 96.56 155 CYS A N 1
ATOM 1154 C CA . CYS A 1 155 ? -9.840 -5.128 13.416 1.00 96.56 155 CYS A CA 1
ATOM 1155 C C . CYS A 1 155 ? -10.087 -5.852 14.739 1.00 96.56 155 CYS A C 1
ATOM 1157 O O . CYS A 1 155 ? -9.365 -5.626 15.706 1.00 96.56 155 CYS A O 1
ATOM 1159 N N . ALA A 1 156 ? -11.115 -6.704 14.788 1.00 96.12 156 ALA A N 1
ATOM 1160 C CA . ALA A 1 156 ? -11.476 -7.429 15.998 1.00 96.12 156 ALA A CA 1
ATOM 1161 C C . ALA A 1 156 ? -10.412 -8.462 16.402 1.00 96.12 156 ALA A C 1
ATOM 1163 O O . ALA A 1 156 ? -10.142 -8.597 17.591 1.00 96.12 156 ALA A O 1
ATOM 1164 N N . SER A 1 157 ? -9.798 -9.166 15.440 1.00 95.94 157 SER A N 1
ATOM 1165 C CA . SER A 1 157 ? -8.751 -10.159 15.722 1.00 95.94 157 SER A CA 1
ATOM 1166 C C . SER A 1 157 ? -7.490 -9.540 16.308 1.00 95.94 157 SER A C 1
ATOM 1168 O O . SER A 1 157 ? -6.873 -10.134 17.185 1.00 95.94 157 SER A O 1
ATOM 1170 N N . ASP A 1 158 ? -7.127 -8.350 15.834 1.00 96.31 158 ASP A N 1
ATOM 1171 C CA . ASP A 1 158 ? -5.867 -7.694 16.184 1.00 96.31 158 ASP A CA 1
ATOM 1172 C C . ASP A 1 158 ? -6.045 -6.545 17.191 1.00 96.31 158 ASP A C 1
ATOM 1174 O O . ASP A 1 158 ? -5.078 -5.857 17.519 1.00 96.31 158 ASP A O 1
ATOM 1178 N N . ALA A 1 159 ? -7.273 -6.330 17.684 1.00 95.31 159 ALA A N 1
ATOM 1179 C CA . ALA A 1 159 ? -7.651 -5.238 18.585 1.00 95.31 159 ALA A CA 1
ATOM 1180 C C . ALA A 1 159 ? -7.181 -3.849 18.092 1.00 95.31 159 ALA A C 1
ATOM 1182 O O . ALA A 1 159 ? -6.688 -3.019 18.864 1.00 95.31 159 ALA A O 1
ATOM 1183 N N . VAL A 1 160 ? -7.328 -3.595 16.785 1.00 96.19 160 VAL A N 1
ATOM 1184 C CA . VAL A 1 160 ? -6.932 -2.327 16.149 1.00 96.19 160 VAL A CA 1
ATOM 1185 C C . VAL A 1 160 ? -8.119 -1.411 15.853 1.00 96.19 160 VAL A C 1
ATOM 1187 O O . VAL A 1 160 ? -9.255 -1.866 15.710 1.00 96.19 160 VAL A O 1
ATOM 1190 N N . ASN A 1 161 ? -7.857 -0.109 15.723 1.00 95.00 161 ASN A N 1
ATOM 1191 C CA . ASN A 1 161 ? -8.877 0.885 15.378 1.00 95.00 161 ASN A CA 1
ATOM 1192 C C . ASN A 1 161 ? -9.072 1.055 13.868 1.00 95.00 161 ASN A C 1
ATOM 1194 O O . ASN A 1 161 ? -10.182 1.338 13.419 1.00 95.00 161 ASN A O 1
ATOM 1198 N N . ASP A 1 162 ? -8.000 0.921 13.091 1.00 96.50 162 ASP A N 1
ATOM 1199 C CA . ASP A 1 162 ? -8.012 1.111 11.645 1.00 96.50 162 ASP A CA 1
ATOM 1200 C C . ASP A 1 162 ? -6.941 0.227 10.980 1.00 96.50 162 ASP A C 1
ATOM 1202 O O . ASP A 1 162 ? -6.005 -0.263 11.618 1.00 96.50 162 ASP A O 1
ATOM 1206 N N . ILE A 1 163 ? -7.072 0.038 9.669 1.00 97.75 163 ILE A N 1
ATOM 1207 C CA . ILE A 1 163 ? -6.151 -0.730 8.836 1.00 97.75 163 ILE A CA 1
ATOM 1208 C C . ILE A 1 163 ? -5.453 0.228 7.871 1.00 97.75 163 ILE A C 1
ATOM 1210 O O . ILE A 1 163 ? -6.104 1.013 7.184 1.00 97.75 163 ILE A O 1
ATOM 1214 N N . VAL A 1 164 ? -4.130 0.163 7.790 1.00 97.06 164 VAL A N 1
ATOM 1215 C CA . VAL A 1 164 ? -3.339 0.895 6.801 1.00 97.06 164 VAL A CA 1
ATOM 1216 C C . VAL A 1 164 ? -2.995 -0.052 5.659 1.00 97.06 164 VAL A C 1
ATOM 1218 O O . VAL A 1 164 ? -2.343 -1.077 5.862 1.00 97.06 164 VAL A O 1
ATOM 1221 N N . VAL A 1 165 ? -3.423 0.323 4.457 1.00 96.44 165 VAL A N 1
ATOM 1222 C CA . VAL A 1 165 ? -3.170 -0.386 3.201 1.00 96.44 165 VAL A CA 1
ATOM 1223 C C . VAL A 1 165 ? -2.141 0.418 2.403 1.00 96.44 165 VAL A C 1
ATOM 1225 O O . VAL A 1 165 ? -2.501 1.443 1.810 1.00 96.44 165 VAL A O 1
ATOM 1228 N N . PRO A 1 166 ? -0.853 0.038 2.430 1.00 94.81 166 PRO A N 1
ATOM 1229 C CA . PRO A 1 166 ? 0.163 0.712 1.650 1.00 94.81 166 PRO A CA 1
ATOM 1230 C C . PRO A 1 166 ? 0.308 0.084 0.260 1.00 94.81 166 PRO A C 1
ATOM 1232 O O . PRO A 1 166 ? 0.414 -1.130 0.103 1.00 94.81 166 PRO A O 1
ATOM 1235 N N . THR A 1 167 ? 0.417 0.930 -0.756 1.00 90.56 167 THR A N 1
ATOM 1236 C CA . THR A 1 167 ? 0.708 0.529 -2.132 1.00 90.56 167 THR A CA 1
ATOM 1237 C C . THR A 1 167 ? 1.914 1.310 -2.624 1.00 90.56 167 THR A C 1
ATOM 1239 O O . THR A 1 167 ? 1.982 2.528 -2.464 1.00 90.56 167 THR A O 1
ATOM 1242 N N . ILE A 1 168 ? 2.868 0.625 -3.249 1.00 84.88 168 ILE A N 1
ATOM 1243 C CA . ILE A 1 168 ? 3.989 1.272 -3.929 1.00 84.88 168 ILE A CA 1
ATOM 1244 C C . ILE A 1 168 ? 3.965 0.910 -5.406 1.00 84.88 168 ILE A C 1
ATOM 1246 O O . ILE A 1 168 ? 3.838 -0.259 -5.767 1.00 84.88 168 ILE A O 1
ATOM 1250 N N . ARG A 1 169 ? 4.099 1.924 -6.255 1.00 83.12 169 ARG A N 1
ATOM 1251 C CA . ARG A 1 169 ? 4.272 1.773 -7.694 1.00 83.12 169 ARG A CA 1
ATOM 1252 C C . ARG A 1 169 ? 5.598 2.405 -8.079 1.00 83.12 169 ARG A C 1
ATOM 1254 O O . ARG A 1 169 ? 5.883 3.534 -7.691 1.00 83.12 169 ARG A O 1
ATOM 1261 N N . VAL A 1 170 ? 6.420 1.666 -8.811 1.00 76.00 170 VAL A N 1
ATOM 1262 C CA . VAL A 1 170 ? 7.663 2.186 -9.381 1.00 76.00 170 VAL A CA 1
ATOM 1263 C C . VAL A 1 170 ? 7.483 2.240 -10.887 1.00 76.00 170 VAL A C 1
ATOM 1265 O O . VAL A 1 170 ? 7.146 1.233 -11.500 1.00 76.00 170 VAL A O 1
ATOM 1268 N N . GLU A 1 171 ? 7.676 3.421 -11.457 1.00 72.44 171 GLU A N 1
ATOM 1269 C CA . GLU A 1 171 ? 7.485 3.698 -12.876 1.00 72.44 171 GLU A CA 1
ATOM 1270 C C . GLU A 1 171 ? 8.774 4.257 -13.457 1.00 72.44 171 GLU A C 1
ATOM 1272 O O . GLU A 1 171 ? 9.479 5.034 -12.811 1.00 72.44 171 GLU A O 1
ATOM 1277 N N . GLN A 1 172 ? 9.076 3.872 -14.689 1.00 69.56 172 GLN A N 1
ATOM 1278 C CA . GLN A 1 172 ? 10.148 4.463 -15.471 1.00 69.56 172 GLN A CA 1
ATOM 1279 C C . GLN A 1 172 ? 9.512 5.322 -16.562 1.00 69.56 172 GLN A C 1
ATOM 1281 O O . GLN A 1 172 ? 8.678 4.840 -17.320 1.00 69.56 172 GLN A O 1
ATOM 1286 N N . SER A 1 173 ? 9.880 6.601 -16.609 1.00 64.88 173 SER A N 1
ATOM 1287 C CA . SER A 1 173 ? 9.499 7.501 -17.696 1.00 64.88 173 SER A CA 1
ATOM 1288 C C . SER A 1 173 ? 10.357 7.188 -18.914 1.00 64.88 173 SER A C 1
ATOM 1290 O O . SER A 1 173 ? 11.587 7.216 -18.819 1.00 64.88 173 SER A O 1
ATOM 1292 N N . GLU A 1 174 ? 9.704 6.922 -20.043 1.00 58.62 174 GLU A N 1
ATOM 1293 C CA . GLU A 1 174 ? 10.373 6.725 -21.332 1.00 58.62 174 GLU A CA 1
ATOM 1294 C C . GLU A 1 174 ? 11.021 8.024 -21.814 1.00 58.62 174 GLU A C 1
ATOM 1296 O O . GLU A 1 174 ? 12.204 8.032 -22.138 1.00 58.62 174 GLU A O 1
ATOM 1301 N N . ASP A 1 175 ? 10.294 9.142 -21.728 1.00 61.19 175 ASP A N 1
ATOM 1302 C CA . ASP A 1 175 ? 10.740 10.447 -22.237 1.00 61.19 175 ASP A CA 1
ATOM 1303 C C . ASP A 1 175 ? 12.018 10.966 -21.569 1.00 61.19 175 ASP A C 1
ATOM 1305 O O . ASP A 1 175 ? 12.824 11.663 -22.181 1.00 61.19 175 ASP A O 1
ATOM 1309 N N . THR A 1 176 ? 12.203 10.662 -20.283 1.00 69.81 176 THR A N 1
ATOM 1310 C CA . THR A 1 176 ? 13.300 11.229 -19.482 1.00 69.81 176 THR A CA 1
ATOM 1311 C C . THR A 1 176 ? 14.311 10.191 -19.008 1.00 69.81 176 THR A C 1
ATOM 1313 O O . THR A 1 176 ? 15.278 10.551 -18.329 1.00 69.81 176 THR A O 1
ATOM 1316 N N . GLY A 1 177 ? 14.057 8.898 -19.250 1.00 68.69 177 GLY A N 1
ATOM 1317 C CA . GLY A 1 177 ? 14.808 7.787 -18.653 1.00 68.69 177 GLY A CA 1
ATOM 1318 C C . GLY A 1 177 ? 14.846 7.814 -17.116 1.00 68.69 177 GLY A C 1
ATOM 1319 O O . GLY A 1 177 ? 15.668 7.132 -16.497 1.00 68.69 177 GLY A O 1
ATOM 1320 N N . SER A 1 178 ? 14.010 8.642 -16.478 1.00 73.81 178 SER A N 1
ATOM 1321 C CA . SER A 1 178 ? 13.971 8.808 -15.029 1.00 73.81 178 SER A CA 1
ATOM 1322 C C . SER A 1 178 ? 13.014 7.798 -14.422 1.00 73.81 178 SER A C 1
ATOM 1324 O O . SER A 1 178 ? 11.895 7.620 -14.895 1.00 73.81 178 SER A O 1
ATOM 1326 N N . SER A 1 179 ? 13.431 7.172 -13.328 1.00 71.81 179 SER A N 1
ATOM 1327 C CA . SER A 1 179 ? 12.546 6.330 -12.526 1.00 71.81 179 SER A CA 1
ATOM 1328 C C . SER A 1 179 ? 11.926 7.134 -11.379 1.00 71.81 179 SER A C 1
ATOM 1330 O O . SER A 1 179 ? 12.590 7.963 -10.744 1.00 71.81 179 SER A O 1
ATOM 1332 N N . PHE A 1 180 ? 10.654 6.878 -11.094 1.00 78.56 180 PHE A N 1
ATOM 1333 C CA . PHE A 1 180 ? 9.859 7.503 -10.043 1.00 78.56 180 PHE A CA 1
ATOM 1334 C C . PHE A 1 180 ? 9.194 6.417 -9.200 1.00 78.56 180 PHE A C 1
ATOM 1336 O O . PHE A 1 180 ? 8.791 5.378 -9.715 1.00 78.56 180 PHE A O 1
ATOM 1343 N N . ALA A 1 181 ? 9.061 6.658 -7.900 1.00 78.44 181 ALA A N 1
ATOM 1344 C CA . ALA A 1 181 ? 8.185 5.869 -7.046 1.00 78.44 181 ALA A CA 1
ATOM 1345 C C . ALA A 1 181 ? 6.984 6.724 -6.635 1.00 78.44 181 ALA A C 1
ATOM 1347 O O . ALA A 1 181 ? 7.168 7.854 -6.177 1.00 78.44 181 ALA A O 1
ATOM 1348 N N . SER A 1 182 ? 5.779 6.175 -6.779 1.00 81.44 182 SER A N 1
ATOM 1349 C CA . SER A 1 182 ? 4.567 6.650 -6.116 1.00 81.44 182 SER A CA 1
ATOM 1350 C C . SER A 1 182 ? 4.261 5.732 -4.936 1.00 81.44 182 SER A C 1
ATOM 1352 O O . SER A 1 182 ? 4.199 4.508 -5.074 1.00 81.44 182 SER A O 1
ATOM 1354 N N . LEU A 1 183 ? 4.091 6.332 -3.765 1.00 83.69 183 LEU A N 1
ATOM 1355 C CA . LEU A 1 183 ? 3.593 5.695 -2.560 1.00 83.69 183 LEU A CA 1
ATOM 1356 C C . LEU A 1 183 ? 2.173 6.187 -2.317 1.00 83.69 183 LEU A C 1
ATOM 1358 O O . LEU A 1 183 ? 1.954 7.386 -2.160 1.00 83.69 183 LEU A O 1
ATOM 1362 N N . ARG A 1 184 ? 1.235 5.253 -2.195 1.00 89.75 184 ARG A N 1
ATOM 1363 C CA . ARG A 1 184 ? -0.140 5.514 -1.777 1.00 89.75 184 ARG A CA 1
ATOM 1364 C C . ARG A 1 184 ? -0.409 4.814 -0.461 1.00 89.75 184 ARG A C 1
ATOM 1366 O O . ARG A 1 184 ? -0.038 3.659 -0.281 1.00 89.75 184 ARG A O 1
ATOM 1373 N N . LEU A 1 185 ? -1.057 5.510 0.458 1.00 91.12 185 LEU A N 1
ATOM 1374 C CA . LEU A 1 185 ? -1.518 4.946 1.719 1.00 91.12 185 LEU A CA 1
ATOM 1375 C C . LEU A 1 185 ? -3.027 5.142 1.803 1.00 91.12 185 LEU A C 1
ATOM 1377 O O . LEU A 1 185 ? -3.503 6.269 1.678 1.00 91.12 185 LEU A O 1
ATOM 1381 N N . SER A 1 186 ? -3.768 4.067 2.049 1.00 94.50 186 SER A N 1
ATOM 1382 C CA . SER A 1 186 ? -5.197 4.139 2.359 1.00 94.50 186 SER A CA 1
ATOM 1383 C C . SER A 1 186 ? -5.431 3.753 3.814 1.00 94.50 186 SER A C 1
ATOM 1385 O O . SER A 1 186 ? -4.954 2.717 4.271 1.00 94.50 186 SER A O 1
ATOM 1387 N N . LEU A 1 187 ? -6.175 4.583 4.542 1.00 94.94 187 LEU A N 1
ATOM 1388 C CA . LEU A 1 187 ? -6.650 4.282 5.887 1.00 94.94 187 LEU A CA 1
ATOM 1389 C C . LEU A 1 187 ? -8.070 3.726 5.791 1.00 94.94 187 LEU A C 1
ATOM 1391 O O . LEU A 1 187 ? -9.001 4.447 5.426 1.00 94.94 187 LEU A O 1
ATOM 1395 N N . VAL A 1 188 ? -8.235 2.450 6.112 1.00 95.81 188 VAL A N 1
ATOM 1396 C CA . VAL A 1 188 ? -9.505 1.726 6.070 1.00 95.81 188 VAL A CA 1
ATOM 1397 C C . VAL A 1 188 ? -10.018 1.554 7.494 1.00 95.81 188 VAL A C 1
ATOM 1399 O O . VAL A 1 188 ? -9.356 0.948 8.330 1.00 95.81 188 VAL A O 1
ATOM 1402 N N . GLY A 1 189 ? -11.209 2.075 7.776 1.00 94.38 189 GLY A N 1
ATOM 1403 C CA . GLY A 1 189 ? -11.846 1.863 9.074 1.00 94.38 189 GLY A CA 1
ATOM 1404 C C . GLY A 1 189 ? -12.410 0.452 9.210 1.00 94.38 189 GLY A C 1
ATOM 1405 O O . GLY A 1 189 ? -12.713 -0.202 8.213 1.00 94.38 189 GLY A O 1
ATOM 1406 N N . CYS A 1 190 ? -12.670 0.008 10.440 1.00 95.94 190 CYS A N 1
ATOM 1407 C CA . CYS A 1 190 ? -13.211 -1.333 10.713 1.00 95.94 190 CYS A CA 1
ATOM 1408 C C . CYS A 1 190 ? -14.586 -1.615 10.084 1.00 95.94 190 CYS A C 1
ATOM 1410 O O . CYS A 1 190 ? -15.031 -2.754 10.049 1.00 95.94 190 CYS A O 1
ATOM 1412 N N . ARG A 1 191 ? -15.271 -0.602 9.541 1.00 94.00 191 ARG A N 1
ATOM 1413 C CA . ARG A 1 191 ? -16.499 -0.774 8.745 1.00 94.00 191 ARG A CA 1
ATOM 1414 C C . ARG A 1 191 ? -16.237 -1.100 7.266 1.00 94.00 191 ARG A C 1
ATOM 1416 O O . ARG A 1 191 ? -17.190 -1.212 6.506 1.00 94.00 191 ARG A O 1
ATOM 1423 N N . GLY A 1 192 ? -14.975 -1.219 6.851 1.00 91.00 192 GLY A N 1
ATOM 1424 C CA . GLY A 1 192 ? -14.591 -1.453 5.456 1.00 91.00 192 GLY A CA 1
ATOM 1425 C C . GLY A 1 192 ? -14.658 -0.200 4.584 1.00 91.00 192 GLY A C 1
ATOM 1426 O O . GLY A 1 192 ? -14.709 -0.294 3.368 1.00 91.00 192 GLY A O 1
ATOM 1427 N N . THR A 1 193 ? -14.683 0.993 5.176 1.00 89.75 193 THR A N 1
ATOM 1428 C CA . THR A 1 193 ? -14.736 2.257 4.429 1.00 89.75 193 THR A CA 1
ATOM 1429 C C . THR A 1 193 ? -13.369 2.922 4.421 1.00 89.75 193 THR A C 1
ATOM 1431 O O . THR A 1 193 ? -12.735 3.034 5.474 1.00 89.75 193 THR A O 1
ATOM 1434 N N . ILE A 1 194 ? -12.941 3.426 3.263 1.00 91.12 194 ILE A N 1
ATOM 1435 C CA . ILE A 1 194 ? -11.745 4.267 3.165 1.00 91.12 194 ILE A CA 1
ATOM 1436 C C . ILE A 1 194 ? -12.047 5.595 3.864 1.00 91.12 194 ILE A C 1
ATOM 1438 O O . ILE A 1 194 ? -12.920 6.348 3.443 1.00 91.12 194 ILE A O 1
ATOM 1442 N N . ARG A 1 195 ? -11.345 5.866 4.964 1.00 87.75 195 ARG A N 1
ATOM 1443 C CA . ARG A 1 195 ? -11.490 7.096 5.755 1.00 87.75 195 ARG A CA 1
ATOM 1444 C C . ARG A 1 195 ? -10.601 8.211 5.234 1.00 87.75 195 ARG A C 1
ATOM 1446 O O . ARG A 1 195 ? -10.936 9.383 5.373 1.00 87.75 195 ARG A O 1
ATOM 1453 N N . ARG A 1 196 ? -9.433 7.844 4.705 1.00 88.00 196 ARG A N 1
ATOM 1454 C CA . ARG A 1 196 ? -8.431 8.788 4.222 1.00 88.00 196 ARG A CA 1
ATOM 1455 C C . ARG A 1 196 ? -7.491 8.122 3.234 1.00 88.00 196 ARG A C 1
ATOM 1457 O O . ARG A 1 196 ? -7.226 6.926 3.342 1.00 88.00 196 ARG A O 1
ATOM 1464 N N . GLN A 1 197 ? -6.958 8.922 2.323 1.00 91.12 197 GLN A N 1
ATOM 1465 C CA . GLN A 1 197 ? -5.875 8.532 1.435 1.00 91.12 197 GLN A CA 1
ATOM 1466 C C . GLN A 1 197 ? -4.760 9.571 1.491 1.00 91.12 197 GLN A C 1
ATOM 1468 O O . GLN A 1 197 ? -5.005 10.742 1.783 1.00 91.12 197 GLN A O 1
ATOM 1473 N N . ALA A 1 198 ? -3.541 9.120 1.239 1.00 84.62 198 ALA A N 1
ATOM 1474 C CA . ALA A 1 198 ? -2.365 9.959 1.107 1.00 84.62 198 ALA A CA 1
ATOM 1475 C C . ALA A 1 198 ? -1.510 9.457 -0.051 1.00 84.62 198 ALA A C 1
ATOM 1477 O O . ALA A 1 198 ? -1.412 8.248 -0.274 1.00 84.62 198 ALA A O 1
ATOM 1478 N N . GLU A 1 199 ? -0.867 10.383 -0.754 1.00 85.25 199 GLU A N 1
ATOM 1479 C CA . GLU A 1 199 ? 0.017 10.067 -1.870 1.00 85.25 199 GLU A CA 1
ATOM 1480 C C . GLU A 1 199 ? 1.308 10.878 -1.770 1.00 85.25 199 GLU A C 1
ATOM 1482 O O . GLU A 1 199 ? 1.329 12.049 -1.379 1.00 85.25 199 GLU A O 1
ATOM 1487 N N . ALA A 1 200 ? 2.417 10.230 -2.103 1.00 75.31 200 ALA A N 1
ATOM 1488 C CA . ALA A 1 200 ? 3.712 10.868 -2.193 1.00 75.31 200 ALA A CA 1
ATOM 1489 C C . ALA A 1 200 ? 4.507 10.304 -3.359 1.00 75.31 200 ALA A C 1
ATOM 1491 O O . ALA A 1 200 ? 4.530 9.099 -3.595 1.00 75.31 200 ALA A O 1
ATOM 1492 N N . HIS A 1 201 ? 5.238 11.186 -4.026 1.00 82.19 201 HIS A N 1
ATOM 1493 C CA . HIS A 1 201 ? 6.103 10.826 -5.136 1.00 82.19 201 HIS A CA 1
ATOM 1494 C C . HIS A 1 201 ? 7.549 11.135 -4.784 1.00 82.19 201 HIS A C 1
ATOM 1496 O O . HIS A 1 201 ? 7.846 12.127 -4.114 1.00 82.19 201 HIS A O 1
ATOM 1502 N N . ALA A 1 202 ? 8.466 10.303 -5.260 1.00 78.62 202 ALA A N 1
ATOM 1503 C CA . ALA A 1 202 ? 9.884 10.583 -5.151 1.00 78.62 202 ALA A CA 1
ATOM 1504 C C . ALA A 1 202 ? 10.639 10.097 -6.390 1.00 78.62 202 ALA A C 1
ATOM 1506 O O . ALA A 1 202 ? 10.395 9.012 -6.920 1.00 78.62 202 ALA A O 1
ATOM 1507 N N . ARG A 1 203 ? 11.588 10.918 -6.850 1.00 81.19 203 ARG A N 1
ATOM 1508 C CA . ARG A 1 203 ? 12.495 10.562 -7.947 1.00 81.19 203 ARG A CA 1
ATOM 1509 C C . ARG A 1 203 ? 13.537 9.557 -7.454 1.00 81.19 203 ARG A C 1
ATOM 1511 O O . ARG A 1 203 ? 14.149 9.759 -6.398 1.00 81.19 203 ARG A O 1
ATOM 1518 N N . ILE A 1 204 ? 13.740 8.496 -8.232 1.00 76.00 204 ILE A N 1
ATOM 1519 C CA . ILE A 1 204 ? 14.776 7.474 -8.024 1.00 76.00 204 ILE A CA 1
ATOM 1520 C C . ILE A 1 204 ? 16.101 7.924 -8.655 1.00 76.00 204 ILE A C 1
ATOM 1522 O O . ILE A 1 204 ? 17.152 7.742 -8.041 1.00 76.00 204 ILE A O 1
ATOM 1526 N N . GLY A 1 205 ? 16.042 8.573 -9.823 1.00 71.88 205 GLY A N 1
ATOM 1527 C CA . GLY A 1 205 ? 17.203 9.013 -10.611 1.00 71.88 205 GLY A CA 1
ATOM 1528 C C . GLY A 1 205 ? 17.139 8.507 -12.058 1.00 71.88 205 GLY A C 1
ATOM 1529 O O . GLY A 1 205 ? 16.137 7.900 -12.443 1.00 71.88 205 GLY A O 1
ATOM 1530 N N . SER A 1 206 ? 18.180 8.774 -12.856 1.00 62.94 206 SER A N 1
ATOM 1531 C CA . SER A 1 206 ? 18.313 8.288 -14.241 1.00 62.94 206 SER A CA 1
ATOM 1532 C C . SER A 1 206 ? 18.943 6.886 -14.316 1.00 62.94 206 SER A C 1
ATOM 1534 O O . SER A 1 206 ? 19.701 6.487 -13.434 1.00 62.94 206 SER A O 1
ATOM 1536 N N . ALA A 1 207 ? 18.595 6.145 -15.375 1.00 51.06 207 ALA A N 1
ATOM 1537 C CA . ALA A 1 207 ? 18.666 4.687 -15.563 1.00 51.06 207 ALA A CA 1
ATOM 1538 C C . ALA A 1 207 ? 20.032 3.953 -15.474 1.00 51.06 207 ALA A C 1
ATOM 1540 O O . ALA A 1 207 ? 20.076 2.748 -15.703 1.00 51.06 207 ALA A O 1
ATOM 1541 N N . LEU A 1 208 ? 21.138 4.592 -15.081 1.00 57.59 208 LEU A N 1
ATOM 1542 C CA . LEU A 1 208 ? 22.446 3.925 -14.892 1.00 57.59 208 LEU A CA 1
ATOM 1543 C C . LEU A 1 208 ? 22.682 3.506 -13.432 1.00 57.59 208 LEU A C 1
ATOM 1545 O O . LEU A 1 208 ? 23.745 3.724 -12.850 1.00 57.59 208 LEU A O 1
ATOM 1549 N N . ILE A 1 209 ? 21.660 2.937 -12.795 1.00 54.78 209 ILE A N 1
ATOM 1550 C CA . ILE A 1 209 ? 21.711 2.625 -11.367 1.00 54.78 209 ILE A CA 1
ATOM 1551 C C . ILE A 1 209 ? 22.219 1.200 -11.159 1.00 54.78 209 ILE A C 1
ATOM 1553 O O . ILE A 1 209 ? 21.462 0.232 -11.240 1.00 54.78 209 ILE A O 1
ATOM 1557 N N . VAL A 1 210 ? 23.489 1.079 -10.770 1.00 56.28 210 VAL A N 1
ATOM 1558 C CA . VAL A 1 210 ? 23.972 -0.110 -10.059 1.00 56.28 210 VAL A CA 1
ATOM 1559 C C . VAL A 1 210 ? 23.140 -0.240 -8.775 1.00 56.28 210 VAL A C 1
ATOM 1561 O O . VAL A 1 210 ? 23.118 0.678 -7.955 1.00 56.28 210 VAL A O 1
ATOM 1564 N N . ASN A 1 211 ? 22.434 -1.364 -8.610 1.00 68.31 211 ASN A N 1
ATOM 1565 C CA . ASN A 1 211 ? 21.578 -1.668 -7.453 1.00 68.31 211 ASN A CA 1
ATOM 1566 C C . ASN A 1 211 ? 20.253 -0.868 -7.374 1.00 68.31 211 ASN A C 1
ATOM 1568 O O . ASN A 1 211 ? 19.947 -0.191 -6.387 1.00 68.31 211 ASN A O 1
ATOM 1572 N N . PHE A 1 212 ? 19.424 -0.988 -8.419 1.00 69.12 212 PHE A N 1
ATOM 1573 C CA . PHE A 1 212 ? 18.059 -0.438 -8.471 1.00 69.12 212 PHE A CA 1
ATOM 1574 C C . PHE A 1 212 ? 17.211 -0.784 -7.235 1.00 69.12 212 PHE A C 1
ATOM 1576 O O . PHE A 1 212 ? 16.457 0.058 -6.747 1.00 69.12 212 PHE A O 1
ATOM 1583 N N . GLY A 1 213 ? 17.363 -1.998 -6.690 1.00 67.69 213 GLY A N 1
ATOM 1584 C CA . GLY A 1 213 ? 16.635 -2.446 -5.504 1.00 67.69 213 GLY A CA 1
ATOM 1585 C C . GLY A 1 213 ? 16.867 -1.546 -4.290 1.00 67.69 213 GLY A C 1
ATOM 1586 O O . GLY A 1 213 ? 15.904 -1.014 -3.736 1.00 67.69 213 GLY A O 1
ATOM 1587 N N . ALA A 1 214 ? 18.130 -1.291 -3.940 1.00 72.25 214 ALA A N 1
ATOM 1588 C CA . ALA A 1 214 ? 18.484 -0.417 -2.821 1.00 72.25 214 ALA A CA 1
ATOM 1589 C C . ALA A 1 214 ? 18.001 1.030 -3.025 1.00 72.25 214 ALA A C 1
ATOM 1591 O O . ALA A 1 214 ? 17.512 1.668 -2.090 1.00 72.25 214 ALA A O 1
ATOM 1592 N N . LYS A 1 215 ? 18.082 1.558 -4.256 1.00 74.88 215 LYS A N 1
ATOM 1593 C CA . LYS A 1 215 ? 17.566 2.904 -4.551 1.00 74.88 215 LYS A CA 1
ATOM 1594 C C . LYS A 1 215 ? 16.050 2.975 -4.420 1.00 74.88 215 LYS A C 1
ATOM 1596 O O . LYS A 1 215 ? 15.558 3.948 -3.857 1.00 74.88 215 LYS A O 1
ATOM 1601 N N . ALA A 1 216 ? 15.319 1.965 -4.887 1.00 71.75 216 ALA A N 1
ATOM 1602 C CA . ALA A 1 216 ? 13.867 1.917 -4.757 1.00 71.75 216 ALA A CA 1
ATOM 1603 C C . ALA A 1 216 ? 13.425 1.915 -3.285 1.00 71.75 216 ALA A C 1
ATOM 1605 O O . ALA A 1 216 ? 12.518 2.666 -2.934 1.00 71.75 216 ALA A O 1
ATOM 1606 N N . VAL A 1 217 ? 14.111 1.163 -2.413 1.00 77.69 217 VAL A N 1
ATOM 1607 C CA . VAL A 1 217 ? 13.861 1.184 -0.958 1.00 77.69 217 VAL A CA 1
ATOM 1608 C C . VAL A 1 217 ? 14.111 2.581 -0.384 1.00 77.69 217 VAL A C 1
ATOM 1610 O O . VAL A 1 217 ? 13.221 3.158 0.237 1.00 77.69 217 VAL A O 1
ATOM 1613 N N . ALA A 1 218 ? 15.270 3.183 -0.665 1.00 79.00 218 ALA A N 1
ATOM 1614 C CA . ALA A 1 218 ? 15.594 4.524 -0.174 1.00 79.00 218 ALA A CA 1
ATOM 1615 C C . ALA A 1 218 ? 14.593 5.594 -0.655 1.00 79.00 218 ALA A C 1
ATOM 1617 O O . ALA A 1 218 ? 14.302 6.562 0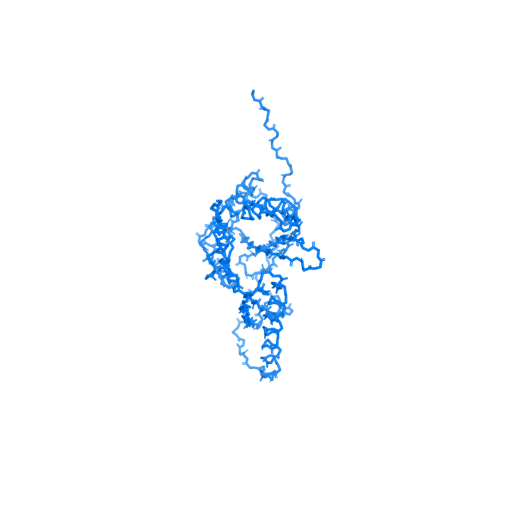.047 1.00 79.00 218 ALA A O 1
ATOM 1618 N N . VAL A 1 219 ? 14.064 5.445 -1.868 1.00 79.56 219 VAL A N 1
ATOM 1619 C CA . VAL A 1 219 ? 13.068 6.360 -2.438 1.00 79.56 219 VAL A CA 1
ATOM 1620 C C . VAL A 1 219 ? 11.709 6.153 -1.781 1.00 79.56 219 VAL A C 1
ATOM 1622 O O . VAL A 1 219 ? 11.069 7.138 -1.406 1.00 79.56 219 VAL A O 1
ATOM 1625 N N . ALA A 1 220 ? 11.303 4.898 -1.580 1.00 80.00 220 ALA A N 1
ATOM 1626 C CA . ALA A 1 220 ? 10.108 4.557 -0.824 1.00 80.00 220 ALA A CA 1
ATOM 1627 C C . ALA A 1 220 ? 10.158 5.213 0.563 1.00 80.00 220 ALA A C 1
ATOM 1629 O O . ALA A 1 220 ? 9.250 5.958 0.926 1.00 80.00 220 ALA A O 1
ATOM 1630 N N . GLU A 1 221 ? 11.265 5.065 1.290 1.00 81.38 221 GLU A N 1
ATOM 1631 C CA . GLU A 1 221 ? 11.458 5.685 2.604 1.00 81.38 221 GLU A CA 1
ATOM 1632 C C . GLU A 1 221 ? 11.351 7.216 2.584 1.00 81.38 221 GLU A C 1
ATOM 1634 O O . GLU A 1 221 ? 10.752 7.807 3.490 1.00 81.38 221 GLU A O 1
ATOM 1639 N N . ARG A 1 222 ? 11.883 7.878 1.545 1.00 82.38 222 ARG A N 1
ATOM 1640 C CA . ARG A 1 222 ? 11.729 9.333 1.375 1.00 82.38 222 ARG A CA 1
ATOM 1641 C C . ARG A 1 222 ? 10.272 9.732 1.159 1.00 82.38 222 ARG A C 1
ATOM 1643 O O . ARG A 1 222 ? 9.833 10.722 1.741 1.00 82.38 222 ARG A O 1
ATOM 1650 N N . SER A 1 223 ? 9.524 8.956 0.375 1.00 83.06 223 SER A N 1
ATOM 1651 C CA . SER A 1 223 ? 8.098 9.203 0.117 1.00 83.06 223 SER A CA 1
ATOM 1652 C C . SER A 1 223 ? 7.199 8.914 1.329 1.00 83.06 223 SER A C 1
ATOM 1654 O O . SER A 1 223 ? 6.144 9.528 1.472 1.00 83.06 223 SER A O 1
ATOM 1656 N N . MET A 1 224 ? 7.630 8.064 2.270 1.00 87.81 224 MET A N 1
ATOM 1657 C CA . MET A 1 224 ? 6.841 7.747 3.469 1.00 87.81 224 MET A CA 1
ATOM 1658 C C . MET A 1 224 ? 6.573 8.967 4.345 1.00 87.81 224 MET A C 1
ATOM 1660 O O . MET A 1 224 ? 5.470 9.108 4.859 1.00 87.81 224 MET A O 1
ATOM 1664 N N . LYS A 1 225 ? 7.556 9.857 4.542 1.00 84.12 225 LYS A N 1
ATOM 1665 C CA . LYS A 1 225 ? 7.386 11.018 5.434 1.00 84.12 225 LYS A CA 1
ATOM 1666 C C . LYS A 1 225 ? 6.204 11.913 5.013 1.00 84.12 225 LYS A C 1
ATOM 1668 O O . LYS A 1 225 ? 5.340 12.136 5.861 1.00 84.12 225 LYS A O 1
ATOM 1673 N N . PRO A 1 226 ? 6.130 12.417 3.765 1.00 82.88 226 PRO A N 1
ATOM 1674 C CA . PRO A 1 226 ? 4.995 13.231 3.337 1.00 82.88 226 PRO A CA 1
ATOM 1675 C C . PRO A 1 226 ? 3.679 12.441 3.305 1.00 82.88 226 PRO A C 1
ATOM 1677 O O . PRO A 1 226 ? 2.667 12.975 3.749 1.00 82.88 226 PRO A O 1
ATOM 1680 N N . ALA A 1 227 ? 3.680 11.170 2.880 1.00 84.94 227 ALA A N 1
ATOM 1681 C CA . ALA A 1 227 ? 2.456 10.362 2.861 1.00 84.94 227 ALA A CA 1
ATOM 1682 C C . ALA A 1 227 ? 1.886 10.144 4.276 1.00 84.94 227 ALA A C 1
ATOM 1684 O O . ALA A 1 227 ? 0.693 10.318 4.505 1.00 84.94 227 ALA A O 1
ATOM 1685 N N . ILE A 1 228 ? 2.737 9.832 5.258 1.00 86.75 228 ILE A N 1
ATOM 1686 C CA . ILE A 1 228 ? 2.328 9.669 6.661 1.00 86.75 228 ILE A CA 1
ATOM 1687 C C . ILE A 1 228 ? 1.797 10.992 7.226 1.00 86.75 228 ILE A C 1
ATOM 1689 O O . ILE A 1 228 ? 0.784 10.982 7.918 1.00 86.75 228 ILE A O 1
ATOM 1693 N N . ALA A 1 229 ? 2.435 12.126 6.916 1.00 84.38 229 ALA A N 1
ATOM 1694 C CA . ALA A 1 229 ? 1.982 13.437 7.384 1.00 84.38 229 ALA A CA 1
ATOM 1695 C C . ALA A 1 229 ? 0.586 13.801 6.845 1.00 84.38 229 ALA A C 1
ATOM 1697 O O . ALA A 1 229 ? -0.248 14.308 7.589 1.00 84.38 229 ALA A O 1
ATOM 1698 N N . GLN A 1 230 ? 0.302 13.491 5.576 1.00 83.50 230 GLN A N 1
ATOM 1699 C CA . GLN A 1 230 ? -1.035 13.660 4.994 1.00 83.50 230 GLN A CA 1
ATOM 1700 C C . GLN A 1 230 ? -2.062 12.708 5.633 1.00 83.50 230 GLN A C 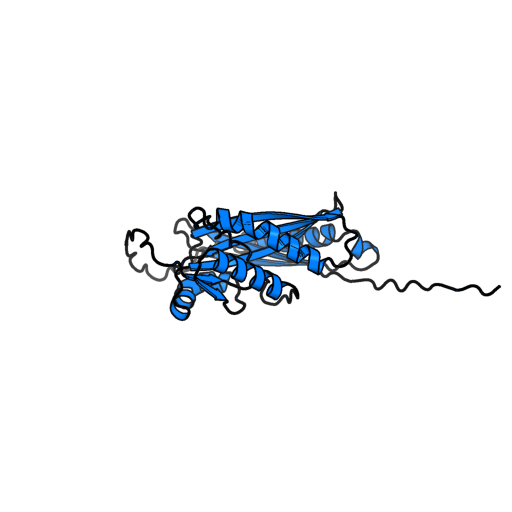1
ATOM 1702 O O . GLN A 1 230 ? -3.202 13.096 5.916 1.00 83.50 230 GLN A O 1
ATOM 1707 N N . LEU A 1 231 ? -1.658 11.457 5.887 1.00 86.31 231 LEU A N 1
ATOM 1708 C CA . LEU A 1 231 ? -2.532 10.446 6.478 1.00 86.31 231 LEU A CA 1
ATOM 1709 C C . LEU A 1 231 ? -2.869 10.767 7.945 1.00 86.31 231 LEU A C 1
ATOM 1711 O O . LEU A 1 231 ? -3.993 10.537 8.385 1.00 86.31 231 LEU A O 1
ATOM 1715 N N . PHE A 1 232 ? -1.932 11.361 8.683 1.00 88.50 232 PHE A N 1
ATOM 1716 C CA . PHE A 1 232 ? -2.063 11.647 10.110 1.00 88.50 232 PHE A CA 1
ATOM 1717 C C . PHE A 1 232 ? -1.599 13.081 10.447 1.00 88.50 232 PHE A C 1
ATOM 1719 O O . PHE A 1 232 ? -0.549 13.270 11.067 1.00 88.50 232 PHE A O 1
ATOM 1726 N N . PRO A 1 233 ? -2.376 14.116 10.083 1.00 80.50 233 PRO A N 1
ATOM 1727 C CA . PRO A 1 233 ? -1.971 15.519 10.211 1.00 80.50 233 PRO A CA 1
ATOM 1728 C C . PRO A 1 233 ? -1.834 15.974 11.666 1.00 80.50 233 PRO A C 1
ATOM 1730 O O . PRO A 1 233 ? -1.096 16.910 11.944 1.00 80.50 233 PRO A O 1
ATOM 1733 N N . ASN A 1 234 ? -2.506 15.287 12.594 1.00 80.06 234 ASN A N 1
ATOM 1734 C CA . ASN A 1 234 ? -2.485 15.597 14.024 1.00 80.06 234 ASN A CA 1
ATOM 1735 C C . ASN A 1 234 ? -1.480 14.730 14.799 1.00 80.06 234 ASN A C 1
ATOM 1737 O O . ASN A 1 234 ? -1.551 14.654 16.023 1.00 80.06 234 ASN A O 1
ATOM 1741 N N . SER A 1 235 ? -0.581 14.026 14.106 1.00 73.62 235 SER A N 1
ATOM 1742 C CA . SER A 1 235 ? 0.456 13.246 14.785 1.00 73.62 235 SER A CA 1
ATOM 1743 C C . SER A 1 235 ? 1.375 14.181 15.566 1.00 73.62 235 SER A C 1
ATOM 1745 O O . SER A 1 235 ? 1.745 15.228 15.026 1.00 73.62 235 SER A O 1
ATOM 1747 N N . PRO A 1 236 ? 1.809 13.814 16.782 1.00 63.06 236 PRO A N 1
ATOM 1748 C CA . PRO A 1 236 ? 2.816 14.585 17.494 1.00 63.06 236 PRO A CA 1
ATOM 1749 C C . PRO A 1 236 ? 4.078 14.673 16.626 1.00 63.06 236 PRO A C 1
ATOM 1751 O O . PRO A 1 236 ? 4.760 13.682 16.371 1.00 63.06 236 PRO A O 1
ATOM 1754 N N . SER A 1 237 ? 4.372 15.872 16.113 1.00 57.69 237 SER A N 1
ATOM 1755 C CA . SER A 1 237 ? 5.547 16.118 15.263 1.00 57.69 237 SER A CA 1
ATOM 1756 C C . SER A 1 237 ? 6.857 16.109 16.060 1.00 57.69 237 SER A C 1
ATOM 1758 O O . SER A 1 237 ? 7.943 16.212 15.480 1.00 57.69 237 SER A O 1
ATOM 1760 N N . THR A 1 238 ? 6.775 16.000 17.382 1.00 55.66 238 THR A N 1
ATOM 1761 C CA . THR A 1 238 ? 7.909 15.911 18.290 1.00 55.66 238 THR A CA 1
ATOM 1762 C C . THR A 1 238 ? 8.511 14.515 18.217 1.00 55.66 238 THR A C 1
ATOM 1764 O O . THR A 1 238 ? 8.247 13.642 19.036 1.00 55.66 238 THR A O 1
ATOM 1767 N N . ILE A 1 239 ? 9.375 14.307 17.221 1.00 56.31 239 ILE A N 1
ATOM 1768 C CA . ILE A 1 239 ? 10.434 13.309 17.358 1.00 56.31 239 ILE A CA 1
ATOM 1769 C C . ILE A 1 239 ? 11.248 13.773 18.571 1.00 56.31 239 ILE A C 1
ATOM 1771 O O . ILE A 1 239 ? 11.780 14.884 18.506 1.00 56.31 239 ILE A O 1
ATOM 1775 N N . PRO A 1 240 ? 11.334 13.000 19.668 1.00 55.31 240 PRO A N 1
ATOM 1776 C CA . PRO A 1 240 ? 12.227 13.355 20.756 1.00 55.31 240 PRO A CA 1
ATOM 1777 C C . PRO A 1 240 ? 13.625 13.463 20.154 1.00 55.31 240 PRO A C 1
ATOM 1779 O O . PRO A 1 240 ? 14.172 12.485 19.639 1.00 55.31 240 PRO A O 1
ATOM 1782 N N . THR A 1 241 ? 14.169 14.678 20.135 1.00 55.59 241 THR A N 1
ATOM 1783 C CA . THR A 1 241 ? 15.576 14.915 19.845 1.00 55.59 241 THR A CA 1
ATOM 1784 C C . THR A 1 241 ? 16.333 14.268 20.987 1.00 55.59 241 THR A C 1
ATOM 1786 O O . THR A 1 241 ? 16.531 14.882 22.030 1.00 55.59 241 THR A O 1
ATOM 1789 N N . GLY A 1 242 ? 16.647 12.981 20.833 1.00 51.72 242 GLY A N 1
ATOM 1790 C CA . GLY A 1 242 ? 17.542 12.293 21.742 1.00 51.72 242 GLY A CA 1
ATOM 1791 C C . GLY A 1 242 ? 18.833 13.092 21.772 1.00 51.72 242 GLY A C 1
ATOM 1792 O O . GLY A 1 242 ? 19.502 13.213 20.747 1.00 51.72 242 GLY A O 1
ATOM 1793 N N . SER A 1 243 ? 19.123 13.697 22.919 1.00 44.22 243 SER A N 1
ATOM 1794 C CA . SER A 1 243 ? 20.439 14.225 23.233 1.00 44.22 243 SER A CA 1
ATOM 1795 C C . SER A 1 243 ? 21.423 13.074 23.075 1.00 44.22 243 SER A C 1
ATOM 1797 O O . SER A 1 243 ? 21.333 12.077 23.794 1.00 44.22 243 SER A O 1
ATOM 1799 N N . THR A 1 244 ? 22.293 13.174 22.079 1.00 44.06 244 THR A N 1
ATOM 1800 C CA . THR A 1 244 ? 23.429 12.275 21.905 1.00 44.06 244 THR A CA 1
ATOM 1801 C C . THR A 1 244 ? 24.245 12.283 23.206 1.00 44.06 244 THR A C 1
ATOM 1803 O O . THR A 1 244 ? 24.550 13.384 23.672 1.00 44.06 244 THR A O 1
ATOM 1806 N N . PRO A 1 245 ? 24.542 11.128 23.829 1.00 53.09 245 PRO A N 1
ATOM 1807 C CA . PRO A 1 245 ? 25.543 11.065 24.889 1.00 53.09 245 PRO A CA 1
ATOM 1808 C C . PRO A 1 245 ? 26.946 11.349 24.341 1.00 53.09 245 PRO A C 1
ATOM 1810 O O . PRO A 1 245 ? 27.186 11.058 23.144 1.00 53.09 245 PRO A O 1
#

Organism: NCBI:txid410659

pLDDT: mean 71.48, std 19.04, range [31.28, 97.75]

Radius of gyration: 22.34 Å; chains: 1; bounding box: 82×30×57 Å

Foldseek 3Di:
DDDDDDDDPPPPDWDWQKDKDKDFDADPVLDTPDIDIFMFIFTDDDPCRVQPVVVRNVNRVVRRVVVVVCCVVVVPPPPDDDDDDDDDDPPDPDDPDPDQAEEEEEFEDAPPDDDVLRVVLRVLLVVVCVLLRHHYDYDYHDHLVCCLVCLLVVCVVVVGFWYKYKYKDWDQDSVQQWIKIKIKIFIAGSNSGGPDIFIFMFTLGHDPDDCSSVSSSVRSSVRSVRRVCRVCVPGDPDSPPPDDD

Sequence (245 aa):
MKRFSVTFFLTILRYPTHAALRLDEIRCSGRVHSSEVATGDDAPSGVDSVGNLGAAVDSAFRIAAKRVVRKIIGAGISTTASQPNSLPSPTTNIAPSAGTHSYLVLPFGQPGIADPRASDISNAFIKRLKRLGFTVTLAPRTDDLRVIARAARLCASDAVNDIVVPTIRVEQSEDTGSSFASLRLSLVGCRGTIRRQAEAHARIGSALIVNFGAKAVAVAERSMKPAIAQLFPNSPSTIPTGSTP